Protein AF-A0A7U9RPI8-F1 (afdb_monomer_lite)

pLDDT: mean 94.5, std 5.18, range [67.25, 98.69]

Structure (mmCIF, N/CA/C/O backbone):
data_AF-A0A7U9RPI8-F1
#
_entry.id   AF-A0A7U9RPI8-F1
#
loop_
_atom_site.group_PDB
_atom_site.id
_atom_site.type_symbol
_atom_site.label_atom_id
_atom_site.label_alt_id
_atom_site.label_comp_id
_atom_site.label_asym_id
_atom_site.label_entity_id
_atom_site.label_seq_id
_atom_site.pdbx_PDB_ins_code
_atom_site.Cartn_x
_atom_site.Cartn_y
_atom_site.Cartn_z
_atom_site.occupancy
_atom_site.B_iso_or_equiv
_atom_site.auth_seq_id
_atom_site.auth_comp_id
_atom_site.auth_asym_id
_atom_site.auth_atom_id
_atom_site.pdbx_PDB_model_num
ATOM 1 N N . MET A 1 1 ? -13.820 -11.240 -17.694 1.00 67.50 1 MET A N 1
ATOM 2 C CA . MET A 1 1 ? -12.396 -10.967 -17.962 1.00 67.50 1 MET A CA 1
ATOM 3 C C . MET A 1 1 ? -11.561 -11.987 -17.186 1.00 67.50 1 MET A C 1
ATOM 5 O O . MET A 1 1 ? -12.127 -12.623 -16.304 1.00 67.50 1 MET A O 1
ATOM 9 N N . GLN A 1 2 ? -10.296 -12.240 -17.539 1.00 82.88 2 GLN A N 1
ATOM 10 C CA . GLN A 1 2 ? -9.424 -13.088 -16.705 1.00 82.88 2 GLN A CA 1
ATOM 11 C C . GLN A 1 2 ? -9.159 -12.361 -15.380 1.00 82.88 2 GLN A C 1
ATOM 13 O O . GLN A 1 2 ? -9.008 -11.139 -15.399 1.00 82.88 2 GLN A O 1
ATOM 18 N N . LYS A 1 3 ? -9.145 -13.072 -14.245 1.00 92.00 3 LYS A N 1
ATOM 19 C CA . LYS A 1 3 ? -8.919 -12.427 -12.944 1.00 92.00 3 LYS A CA 1
ATOM 20 C C . LYS A 1 3 ? -7.509 -11.845 -12.897 1.00 92.00 3 LYS A C 1
ATOM 22 O O . LYS A 1 3 ? -6.577 -12.462 -13.413 1.00 92.00 3 LYS A O 1
ATOM 27 N N . ILE A 1 4 ? -7.339 -10.700 -12.234 1.00 95.88 4 ILE A N 1
ATOM 28 C CA . ILE A 1 4 ? -6.050 -9.994 -12.155 1.00 95.88 4 ILE A CA 1
ATOM 29 C C . ILE A 1 4 ? -4.895 -10.912 -11.727 1.00 95.88 4 ILE A C 1
ATOM 31 O O . ILE A 1 4 ? -3.823 -10.861 -12.320 1.00 95.88 4 ILE A O 1
ATOM 35 N N . TYR A 1 5 ? -5.127 -11.813 -10.768 1.00 95.69 5 TYR A N 1
ATOM 36 C CA . TYR A 1 5 ? -4.118 -12.735 -10.241 1.00 95.69 5 TYR A CA 1
ATOM 37 C C . TYR A 1 5 ? -3.860 -13.982 -11.102 1.00 95.69 5 TYR A C 1
ATOM 39 O O . TYR A 1 5 ? -2.990 -14.787 -10.766 1.00 95.69 5 TYR A O 1
ATOM 47 N N . GLU A 1 6 ? -4.619 -14.184 -12.179 1.00 96.00 6 GLU A N 1
ATOM 48 C CA . GLU A 1 6 ? -4.427 -15.289 -13.127 1.00 96.00 6 GLU A CA 1
ATOM 49 C C . GLU A 1 6 ? -3.626 -14.856 -14.359 1.00 96.00 6 GLU A C 1
ATOM 51 O O . GLU A 1 6 ? -3.168 -15.711 -15.117 1.00 96.00 6 GLU A O 1
ATOM 56 N N . ILE A 1 7 ? -3.486 -13.548 -14.593 1.00 96.94 7 ILE A N 1
ATOM 57 C CA . ILE A 1 7 ? -2.778 -12.996 -15.749 1.00 96.94 7 ILE A CA 1
ATOM 58 C C . ILE A 1 7 ? -1.272 -13.223 -15.572 1.00 96.94 7 ILE A C 1
ATOM 60 O O . ILE A 1 7 ? -0.676 -12.741 -14.612 1.00 96.94 7 ILE A O 1
ATOM 64 N N . ASP A 1 8 ? -0.637 -13.908 -16.525 1.00 97.12 8 ASP A N 1
ATOM 65 C CA . ASP A 1 8 ? 0.825 -14.011 -16.582 1.00 97.12 8 ASP A CA 1
ATOM 66 C C . ASP A 1 8 ? 1.414 -12.692 -17.098 1.00 97.12 8 ASP A C 1
ATOM 68 O O . ASP A 1 8 ? 1.672 -12.522 -18.292 1.00 97.12 8 ASP A O 1
ATOM 72 N N . PHE A 1 9 ? 1.583 -11.733 -16.184 1.00 98.06 9 PHE A N 1
ATOM 73 C CA . PHE A 1 9 ? 2.079 -10.397 -16.505 1.00 98.06 9 PHE A CA 1
ATOM 74 C C . PHE A 1 9 ? 3.454 -10.441 -17.181 1.00 98.06 9 PHE A C 1
ATOM 76 O O . PHE A 1 9 ? 3.712 -9.679 -18.112 1.00 98.06 9 PHE A O 1
ATOM 83 N N . ALA A 1 10 ? 4.336 -11.352 -16.761 1.00 97.56 10 ALA A N 1
ATOM 84 C CA . ALA A 1 10 ? 5.688 -11.454 -17.301 1.00 97.56 10 ALA A CA 1
ATOM 85 C C . ALA A 1 10 ? 5.695 -11.841 -18.790 1.00 97.56 10 ALA A C 1
ATOM 87 O O . ALA A 1 10 ? 6.563 -11.371 -19.531 1.00 97.56 10 ALA A O 1
ATOM 88 N N . ALA A 1 11 ? 4.718 -12.643 -19.228 1.00 97.69 11 ALA A N 1
ATOM 89 C CA . ALA A 1 11 ? 4.556 -13.072 -20.616 1.00 97.69 11 ALA A CA 1
ATOM 90 C C . ALA A 1 11 ? 3.890 -12.030 -21.536 1.00 97.69 11 ALA A C 1
ATOM 92 O O . ALA A 1 11 ? 3.909 -12.200 -22.758 1.00 97.69 11 ALA A O 1
ATOM 93 N N . LEU A 1 12 ? 3.311 -10.960 -20.982 1.00 98.06 12 LEU A N 1
ATOM 94 C CA . LEU A 1 12 ? 2.680 -9.895 -21.763 1.00 98.06 12 LEU A CA 1
ATOM 95 C C . LEU A 1 12 ? 3.710 -9.096 -22.577 1.00 98.06 12 LEU A C 1
ATOM 97 O O . LEU A 1 12 ? 4.840 -8.851 -22.143 1.00 98.06 12 LEU A O 1
ATOM 101 N N . SER A 1 13 ? 3.302 -8.615 -23.752 1.00 97.88 13 SER A N 1
ATOM 102 C CA . SER A 1 13 ? 4.074 -7.609 -24.488 1.00 97.88 13 SER A CA 1
ATOM 103 C C . SER A 1 13 ? 4.101 -6.273 -23.736 1.00 97.88 13 SER A C 1
ATOM 105 O O . SER A 1 13 ? 3.209 -5.984 -22.942 1.00 97.88 13 SER A O 1
ATOM 107 N N . GLY A 1 14 ? 5.077 -5.403 -24.024 1.00 96.44 14 GLY A N 1
ATOM 108 C CA . GLY A 1 14 ? 5.182 -4.092 -23.360 1.00 96.44 14 GLY A CA 1
ATOM 109 C C . GLY A 1 14 ? 3.879 -3.279 -23.402 1.00 96.44 14 GLY A C 1
ATOM 110 O O . GLY A 1 14 ? 3.456 -2.739 -22.388 1.00 96.44 14 GLY A O 1
ATOM 111 N N . LYS A 1 15 ? 3.172 -3.280 -24.541 1.00 96.75 15 LYS A N 1
ATOM 112 C CA . LYS A 1 15 ? 1.868 -2.606 -24.678 1.00 96.75 15 LYS A CA 1
ATOM 113 C C . LYS A 1 15 ? 0.767 -3.227 -23.824 1.00 96.75 15 LYS A C 1
ATOM 115 O O . LYS A 1 15 ? -0.103 -2.514 -23.337 1.00 96.75 15 LYS A O 1
ATOM 120 N N . GLU A 1 16 ? 0.757 -4.549 -23.697 1.00 97.62 16 GLU A N 1
ATOM 121 C CA . GLU A 1 16 ? -0.212 -5.251 -22.851 1.00 97.62 16 GLU A CA 1
ATOM 122 C C . GLU A 1 16 ? 0.076 -5.004 -21.371 1.00 97.62 16 GLU A C 1
ATOM 124 O O . GLU A 1 16 ? -0.865 -4.787 -20.617 1.00 97.62 16 GLU A O 1
ATOM 129 N N . LYS A 1 17 ? 1.353 -4.930 -20.976 1.00 98.06 17 LYS A N 1
ATOM 130 C CA . LYS A 1 17 ? 1.758 -4.527 -19.624 1.00 98.06 17 LYS A CA 1
ATOM 131 C C . LYS A 1 17 ? 1.287 -3.116 -19.290 1.00 98.06 17 LYS A C 1
ATOM 133 O O . LYS A 1 17 ? 0.669 -2.926 -18.253 1.00 98.06 17 LYS A O 1
ATOM 138 N N . SER A 1 18 ? 1.478 -2.153 -20.194 1.00 96.62 18 SER A N 1
ATOM 139 C CA . SER A 1 18 ? 0.980 -0.791 -19.968 1.00 96.62 18 SER A CA 1
ATOM 140 C C . SER A 1 18 ? -0.535 -0.723 -19.831 1.00 96.62 18 SER A C 1
ATOM 142 O O . SER A 1 18 ? -1.040 0.012 -18.995 1.00 96.62 18 SER A O 1
ATOM 144 N N . LYS A 1 19 ? -1.276 -1.522 -20.606 1.00 96.38 19 LYS A N 1
ATOM 145 C CA . LYS A 1 19 ? -2.730 -1.628 -20.429 1.00 96.38 19 LYS A CA 1
ATOM 146 C C . LYS A 1 19 ? -3.110 -2.281 -19.106 1.00 96.38 19 LYS A C 1
ATOM 148 O O . LYS A 1 19 ? -4.094 -1.869 -18.515 1.00 96.38 19 LYS A O 1
ATOM 153 N N . PHE A 1 20 ? -2.375 -3.299 -18.669 1.00 97.06 20 PHE A N 1
ATOM 154 C CA . PHE A 1 20 ? -2.629 -3.951 -17.388 1.00 97.06 20 PHE A CA 1
ATOM 155 C C . PHE A 1 20 ? -2.510 -2.951 -16.233 1.00 97.06 20 PHE A C 1
ATOM 157 O O . PHE A 1 20 ? -3.394 -2.932 -15.388 1.00 97.06 20 PHE A O 1
ATOM 164 N N . ILE A 1 21 ? -1.471 -2.105 -16.232 1.00 97.00 21 ILE A N 1
ATOM 165 C CA . ILE A 1 21 ? -1.290 -1.074 -15.198 1.00 97.00 21 ILE A CA 1
ATOM 166 C C . ILE A 1 21 ? -2.369 0.006 -15.297 1.00 97.00 21 ILE A C 1
ATOM 168 O O . ILE A 1 21 ? -3.025 0.282 -14.306 1.00 97.00 21 ILE A O 1
ATOM 172 N N . LEU A 1 22 ? -2.653 0.511 -16.503 1.00 94.94 22 LEU A N 1
ATOM 173 C CA . LEU A 1 22 ? -3.708 1.510 -16.726 1.00 94.94 22 LEU A CA 1
ATOM 174 C C . LEU A 1 22 ? -5.112 1.051 -16.283 1.00 94.94 22 LEU A C 1
ATOM 176 O O . LEU A 1 22 ? -5.969 1.879 -16.000 1.00 94.94 22 LEU A O 1
ATOM 180 N N . TYR A 1 23 ? -5.376 -0.256 -16.312 1.00 95.81 23 TYR A N 1
ATOM 181 C CA . TYR A 1 23 ? -6.652 -0.844 -15.899 1.00 95.81 23 TYR A CA 1
ATOM 182 C C . TYR A 1 23 ? -6.534 -1.613 -14.579 1.00 95.81 23 TYR A C 1
ATOM 184 O O . TYR A 1 23 ? -7.377 -2.466 -14.303 1.00 95.81 23 TYR A O 1
ATOM 192 N N . LEU A 1 24 ? -5.493 -1.365 -13.774 1.00 96.12 24 LEU A N 1
ATOM 193 C CA . LEU A 1 24 ? -5.244 -2.116 -12.543 1.00 96.12 24 LEU A CA 1
ATOM 194 C C . LEU A 1 24 ? -6.435 -2.017 -11.588 1.00 96.12 24 LEU A C 1
ATOM 196 O O . LEU A 1 24 ? -6.911 -3.051 -11.114 1.00 96.12 24 LEU A O 1
ATOM 200 N N . ARG A 1 25 ? -6.933 -0.794 -11.351 1.00 95.12 25 ARG A N 1
ATOM 201 C CA . ARG A 1 25 ? -8.108 -0.552 -10.508 1.00 95.12 25 ARG A CA 1
ATOM 202 C C . ARG A 1 25 ? -9.315 -1.330 -11.016 1.00 95.12 25 ARG A C 1
ATOM 204 O O . ARG A 1 25 ? -9.850 -2.154 -10.282 1.00 95.12 25 ARG A O 1
ATOM 211 N N . ASP A 1 26 ? -9.690 -1.141 -12.280 1.00 95.56 26 ASP A N 1
ATOM 212 C CA . ASP A 1 26 ? -10.861 -1.795 -12.876 1.00 95.56 26 ASP A CA 1
ATOM 213 C C . ASP A 1 26 ? -10.750 -3.332 -12.792 1.00 95.56 26 ASP A C 1
ATOM 215 O O . ASP A 1 26 ? -11.710 -4.034 -12.472 1.00 95.56 26 ASP A O 1
ATOM 219 N N . LEU A 1 27 ? -9.551 -3.877 -13.030 1.00 96.38 27 LEU A N 1
ATOM 220 C CA . LEU A 1 27 ? -9.266 -5.308 -12.907 1.00 96.38 27 LEU A CA 1
ATOM 221 C C . LEU A 1 27 ? -9.410 -5.808 -11.464 1.00 96.38 27 LEU A C 1
ATOM 223 O O . LEU A 1 27 ? -9.888 -6.928 -11.251 1.00 96.38 27 LEU A O 1
ATOM 227 N N . ALA A 1 28 ? -8.981 -5.017 -10.480 1.00 96.44 28 ALA A N 1
ATOM 228 C CA . ALA A 1 28 ? -9.112 -5.344 -9.067 1.00 96.44 28 ALA A CA 1
ATOM 229 C C . ALA A 1 28 ? -10.575 -5.243 -8.604 1.00 96.44 28 ALA A C 1
ATOM 231 O O . ALA A 1 28 ? -11.089 -6.188 -8.006 1.00 96.44 28 ALA A O 1
ATOM 232 N N . GLU A 1 29 ? -11.287 -4.174 -8.958 1.00 95.19 29 GLU A N 1
ATOM 233 C CA . GLU A 1 29 ? -12.716 -4.004 -8.677 1.00 95.19 29 GLU A CA 1
ATOM 234 C C . GLU A 1 29 ? -13.543 -5.164 -9.244 1.00 95.19 29 GLU A C 1
ATOM 236 O O . GLU A 1 29 ? -14.288 -5.815 -8.507 1.00 95.19 29 GLU A O 1
ATOM 241 N N . GLU A 1 30 ? -13.355 -5.512 -10.522 1.00 95.00 30 GLU A N 1
ATOM 242 C CA . GLU A 1 30 ? -14.025 -6.665 -11.131 1.00 95.00 30 GLU A CA 1
ATOM 243 C C . GLU A 1 30 ? -13.660 -7.983 -10.437 1.00 95.00 30 GLU A C 1
ATOM 245 O O . GLU A 1 30 ? -14.513 -8.857 -10.258 1.00 95.00 30 GLU A O 1
ATOM 250 N N . CYS A 1 31 ? -12.393 -8.146 -10.041 1.00 95.69 31 CYS A N 1
ATOM 251 C CA . CYS A 1 31 ? -11.931 -9.343 -9.349 1.00 95.69 31 CYS A CA 1
ATOM 252 C C . CYS A 1 31 ? -12.633 -9.526 -7.999 1.00 95.69 31 CYS A C 1
ATOM 254 O O . CYS A 1 31 ? -12.958 -10.665 -7.644 1.00 95.69 31 CYS A O 1
ATOM 256 N N . PHE A 1 32 ? -12.870 -8.429 -7.274 1.00 96.19 32 PHE A N 1
ATOM 257 C CA . PHE A 1 32 ? -13.435 -8.428 -5.927 1.00 96.19 32 PHE A CA 1
ATOM 258 C C . PHE A 1 32 ? -14.954 -8.200 -5.867 1.00 96.19 32 PHE A C 1
ATOM 260 O O . PHE A 1 32 ? -15.538 -8.407 -4.807 1.00 96.19 32 PHE A O 1
ATOM 267 N N . ALA A 1 33 ? -15.616 -7.888 -6.985 1.00 94.38 33 ALA A N 1
ATOM 268 C CA . ALA A 1 33 ? -17.053 -7.593 -7.047 1.00 94.38 33 ALA A CA 1
ATOM 269 C C . ALA A 1 33 ? -17.974 -8.694 -6.478 1.00 94.38 33 ALA A C 1
ATOM 271 O O . ALA A 1 33 ? -19.086 -8.408 -6.036 1.00 94.38 33 ALA A O 1
ATOM 272 N N . GLU A 1 34 ? -17.539 -9.959 -6.497 1.00 92.94 34 GLU A N 1
ATOM 273 C CA . GLU A 1 34 ? -18.301 -11.091 -5.945 1.00 92.94 34 GLU A CA 1
ATOM 274 C C . GLU A 1 34 ? -17.925 -11.466 -4.501 1.00 92.94 34 GLU A C 1
ATOM 276 O O . GLU A 1 34 ? -18.543 -12.360 -3.918 1.00 92.94 34 GLU A O 1
ATOM 281 N N . TYR A 1 35 ? -16.927 -10.802 -3.914 1.00 94.88 35 TYR A N 1
ATOM 282 C CA . TYR A 1 35 ? -16.445 -11.086 -2.565 1.00 94.88 35 TYR A CA 1
ATOM 283 C C . TYR A 1 35 ? -16.942 -10.043 -1.555 1.00 94.88 35 TYR A C 1
ATOM 285 O O . TYR A 1 35 ? -17.259 -8.912 -1.921 1.00 94.88 35 TYR A O 1
ATOM 293 N N . PRO A 1 36 ? -17.011 -10.400 -0.259 1.00 95.06 36 PRO A N 1
ATOM 294 C CA . PRO A 1 36 ? -17.308 -9.434 0.792 1.00 95.06 36 PRO A CA 1
ATOM 295 C C . PRO A 1 36 ? -16.291 -8.287 0.834 1.00 95.06 36 PRO A C 1
ATOM 297 O O . PRO A 1 36 ? -15.104 -8.493 0.573 1.00 95.06 36 PRO A O 1
ATOM 300 N N . PHE A 1 37 ? -16.761 -7.110 1.249 1.00 95.38 37 PHE A N 1
ATOM 301 C CA . PHE A 1 37 ? -15.969 -5.889 1.434 1.00 95.38 37 PHE A CA 1
ATOM 302 C C . PHE A 1 37 ? -14.672 -6.142 2.219 1.00 95.38 37 PHE A C 1
ATOM 304 O O . PHE A 1 37 ? -13.587 -5.716 1.829 1.00 95.38 37 PHE A O 1
ATOM 311 N N . GLU A 1 38 ? -14.764 -6.931 3.287 1.00 95.25 38 GLU A N 1
ATOM 312 C CA . GLU A 1 38 ? -13.652 -7.252 4.178 1.00 95.25 38 GLU A CA 1
ATOM 313 C C . GLU A 1 38 ? -12.538 -8.029 3.465 1.00 95.25 38 GLU A C 1
ATOM 315 O O . GLU A 1 38 ? -11.371 -7.929 3.836 1.00 95.25 38 GLU A O 1
ATOM 320 N N . VAL A 1 39 ? -12.870 -8.794 2.420 1.00 96.62 39 VAL A N 1
ATOM 321 C CA . VAL A 1 39 ? -11.882 -9.546 1.638 1.00 96.62 39 VAL A CA 1
ATOM 322 C C . VAL A 1 39 ? -11.069 -8.607 0.742 1.00 96.62 39 VAL A C 1
ATOM 324 O O . VAL A 1 39 ? -9.862 -8.809 0.616 1.00 96.62 39 VAL A O 1
ATOM 327 N N . ALA A 1 40 ? -11.694 -7.565 0.183 1.00 97.06 40 ALA A N 1
ATOM 328 C CA . ALA A 1 40 ? -11.005 -6.531 -0.592 1.00 97.06 40 ALA A CA 1
ATOM 329 C C . ALA A 1 40 ? -10.097 -5.669 0.299 1.00 97.06 40 ALA A C 1
ATOM 331 O O . ALA A 1 40 ? -8.915 -5.519 -0.006 1.00 97.06 40 A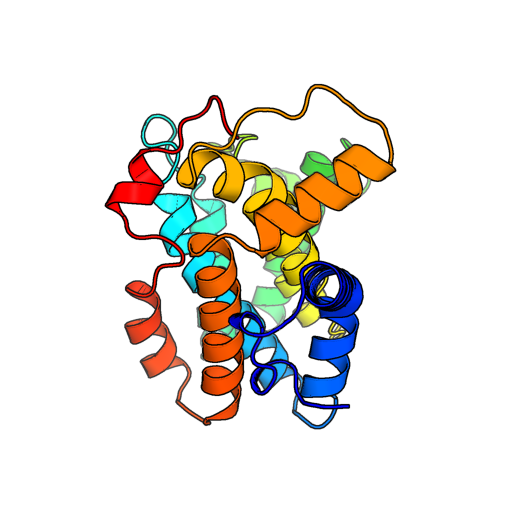LA A O 1
ATOM 332 N N . ILE A 1 41 ? -10.598 -5.201 1.451 1.00 97.62 41 ILE A N 1
ATOM 333 C CA . ILE A 1 41 ? -9.777 -4.454 2.424 1.00 97.62 41 ILE A CA 1
ATOM 334 C C . ILE A 1 41 ? -8.600 -5.294 2.913 1.00 97.62 41 ILE A C 1
ATOM 336 O O . ILE A 1 41 ? -7.478 -4.801 3.008 1.00 97.62 41 ILE A O 1
ATOM 340 N N . LYS A 1 42 ? -8.821 -6.586 3.184 1.00 97.88 42 LYS A N 1
ATOM 341 C CA . LYS A 1 42 ? -7.735 -7.497 3.545 1.00 97.88 42 LYS A CA 1
ATOM 342 C C . LYS A 1 42 ? -6.672 -7.555 2.450 1.00 97.88 42 LYS A C 1
ATOM 344 O O . LYS A 1 42 ? -5.498 -7.457 2.775 1.00 97.88 42 LYS A O 1
ATOM 349 N N . ALA A 1 43 ? -7.053 -7.701 1.182 1.00 98.19 43 ALA A N 1
ATOM 350 C CA . ALA A 1 43 ? -6.093 -7.743 0.079 1.00 98.19 43 ALA A CA 1
ATOM 351 C C . ALA A 1 43 ? -5.243 -6.466 0.003 1.00 98.19 43 ALA A C 1
ATOM 353 O O . ALA A 1 43 ? -4.019 -6.559 -0.075 1.00 98.19 43 ALA A O 1
ATOM 354 N N . GLN A 1 44 ? -5.870 -5.295 0.119 1.00 98.50 44 GLN A N 1
ATOM 355 C CA . GLN A 1 44 ? -5.153 -4.021 0.160 1.00 98.50 44 GLN A CA 1
ATOM 356 C C . GLN A 1 44 ? -4.217 -3.930 1.373 1.00 98.50 44 GLN A C 1
ATOM 358 O O . GLN A 1 44 ? -3.050 -3.585 1.218 1.00 98.50 44 GLN A O 1
ATOM 363 N N . LEU A 1 45 ? -4.663 -4.343 2.565 1.00 98.38 45 LEU A N 1
ATOM 364 C CA . LEU A 1 45 ? -3.812 -4.383 3.760 1.00 98.38 45 LEU A CA 1
ATOM 365 C C . LEU A 1 45 ? -2.573 -5.271 3.571 1.00 98.38 45 LEU A C 1
ATOM 367 O O . LEU A 1 45 ? -1.484 -4.897 4.007 1.00 98.38 45 LEU A O 1
ATOM 371 N N . LEU A 1 46 ? -2.710 -6.433 2.924 1.00 98.62 46 LEU A N 1
ATOM 372 C CA . LEU A 1 46 ? -1.573 -7.313 2.632 1.00 98.62 46 LEU A CA 1
ATOM 373 C C . LEU A 1 46 ? -0.550 -6.624 1.719 1.00 98.62 46 LEU A C 1
ATOM 375 O O . LEU A 1 46 ? 0.641 -6.615 2.038 1.00 98.62 46 LEU A O 1
ATOM 379 N N . ILE A 1 47 ? -1.032 -6.001 0.640 1.00 98.62 47 ILE A N 1
ATOM 380 C CA . ILE A 1 47 ? -0.215 -5.261 -0.330 1.00 98.62 47 ILE A CA 1
ATOM 381 C C . ILE A 1 47 ? 0.530 -4.116 0.367 1.00 98.62 47 ILE A C 1
ATOM 383 O O . ILE A 1 47 ? 1.761 -4.070 0.350 1.00 98.62 47 ILE A O 1
ATOM 387 N N . PHE A 1 48 ? -0.194 -3.243 1.071 1.00 98.50 48 PHE A N 1
ATOM 388 C CA . PHE A 1 48 ? 0.401 -2.103 1.765 1.00 98.50 48 PHE A CA 1
ATOM 389 C C . PHE A 1 48 ? 1.335 -2.516 2.901 1.00 98.50 48 PHE A C 1
ATOM 391 O O . PHE A 1 48 ? 2.351 -1.863 3.107 1.00 98.50 48 PHE A O 1
ATOM 398 N N . THR A 1 49 ? 1.064 -3.616 3.612 1.00 98.44 49 THR A N 1
ATOM 399 C CA . THR A 1 49 ? 1.992 -4.126 4.637 1.00 98.44 49 THR A CA 1
ATOM 400 C C . THR A 1 49 ? 3.314 -4.562 4.005 1.00 98.44 49 THR A C 1
ATOM 402 O O . THR A 1 49 ? 4.385 -4.242 4.524 1.00 98.44 49 THR A O 1
ATOM 405 N N . ARG A 1 50 ? 3.261 -5.267 2.868 1.00 98.25 50 ARG A N 1
ATOM 406 C CA . ARG A 1 50 ? 4.461 -5.687 2.134 1.00 98.25 50 ARG A CA 1
ATOM 407 C C . ARG A 1 50 ? 5.260 -4.486 1.631 1.00 98.25 50 ARG A C 1
ATOM 409 O O . ARG A 1 50 ? 6.488 -4.477 1.741 1.00 98.25 50 ARG A O 1
ATOM 416 N N . TRP A 1 51 ? 4.575 -3.486 1.084 1.00 97.44 51 TRP A N 1
ATOM 417 C CA . TRP A 1 51 ? 5.197 -2.248 0.620 1.00 97.44 51 TRP A CA 1
ATOM 418 C C . TRP A 1 51 ? 5.823 -1.485 1.780 1.00 97.44 51 TRP A C 1
ATOM 420 O O . TRP A 1 51 ? 7.019 -1.201 1.743 1.00 97.44 51 TRP A O 1
ATOM 430 N N . TRP A 1 52 ? 5.071 -1.283 2.863 1.00 96.62 52 TRP A N 1
ATOM 431 C CA . TRP A 1 52 ? 5.547 -0.627 4.074 1.00 96.62 52 TRP A CA 1
ATOM 432 C C . TRP A 1 52 ? 6.821 -1.269 4.624 1.00 96.62 52 TRP A C 1
ATOM 434 O O . TRP A 1 52 ? 7.780 -0.574 4.951 1.00 96.62 52 TRP A O 1
ATOM 444 N N . ASN A 1 53 ? 6.881 -2.601 4.667 1.00 96.69 53 ASN A N 1
ATOM 445 C CA . ASN A 1 53 ? 8.066 -3.310 5.142 1.00 96.69 53 ASN A CA 1
ATOM 446 C C . ASN A 1 53 ? 9.330 -2.995 4.342 1.00 96.69 53 ASN A C 1
ATOM 448 O O . ASN A 1 53 ? 10.420 -3.030 4.913 1.00 96.69 53 ASN A O 1
ATOM 452 N N . SER A 1 54 ? 9.199 -2.709 3.047 1.00 95.25 54 SER A N 1
ATOM 453 C CA . SER A 1 54 ? 10.310 -2.248 2.220 1.00 95.25 54 SER A CA 1
ATOM 454 C C . SER A 1 54 ? 10.573 -0.758 2.399 1.00 95.25 54 SER A C 1
ATOM 456 O O . SER A 1 54 ? 11.729 -0.384 2.564 1.00 95.25 54 SER A O 1
ATOM 458 N N . TYR A 1 55 ? 9.529 0.070 2.413 1.00 92.25 55 TYR A N 1
ATOM 459 C CA . TYR A 1 55 ? 9.632 1.528 2.521 1.00 92.25 55 TYR A CA 1
ATOM 460 C C . TYR A 1 55 ? 10.286 1.956 3.823 1.00 92.25 55 TYR A C 1
ATOM 462 O O . TYR A 1 55 ? 11.161 2.811 3.822 1.00 92.25 55 TYR A O 1
ATOM 470 N N . ARG A 1 56 ? 9.961 1.287 4.931 1.00 92.44 56 ARG A N 1
ATOM 471 C CA . ARG A 1 56 ? 10.544 1.617 6.233 1.00 92.44 56 ARG A CA 1
ATOM 472 C C . ARG A 1 56 ? 12.040 1.315 6.370 1.00 92.44 56 ARG A C 1
ATOM 474 O O . ARG A 1 56 ? 12.637 1.595 7.405 1.00 92.44 56 ARG A O 1
ATOM 481 N N . LEU A 1 57 ? 12.618 0.647 5.372 1.00 92.69 57 LEU A N 1
ATOM 482 C CA . LEU A 1 57 ? 14.050 0.365 5.269 1.00 92.69 57 LEU A CA 1
ATOM 483 C C . LEU A 1 57 ? 14.747 1.251 4.228 1.00 92.69 57 LEU A C 1
ATOM 485 O O . LEU A 1 57 ? 15.968 1.165 4.091 1.00 92.69 57 LEU A O 1
ATOM 489 N N . MET A 1 58 ? 13.985 2.044 3.473 1.00 90.62 58 MET A N 1
ATOM 490 C CA . MET A 1 58 ? 14.513 3.060 2.570 1.00 90.62 58 MET A CA 1
ATOM 491 C C . MET A 1 58 ? 14.878 4.308 3.370 1.00 90.62 58 MET A C 1
ATOM 493 O O . MET A 1 58 ? 14.400 4.495 4.487 1.00 90.62 58 MET A O 1
ATOM 497 N N . VAL A 1 59 ? 15.727 5.157 2.792 1.00 86.50 59 VAL A N 1
ATOM 498 C CA . VAL A 1 59 ? 16.136 6.435 3.388 1.00 86.50 59 VAL A CA 1
ATOM 499 C C . VAL A 1 59 ? 16.684 6.258 4.811 1.00 86.50 59 VAL A C 1
ATOM 501 O O . VAL A 1 59 ? 16.183 6.863 5.753 1.00 86.50 59 VAL A O 1
ATOM 504 N N . PRO A 1 60 ? 17.708 5.414 5.028 1.00 82.69 60 PRO A N 1
ATOM 505 C CA . PRO A 1 60 ? 18.195 5.113 6.377 1.00 82.69 60 PRO A CA 1
ATOM 506 C C . PRO A 1 60 ? 18.691 6.352 7.149 1.00 82.69 60 PRO A C 1
ATOM 508 O O . PRO A 1 60 ? 18.773 6.320 8.379 1.00 82.69 60 PRO A O 1
ATOM 511 N N . GLU A 1 61 ? 19.033 7.433 6.447 1.00 83.12 61 GLU A N 1
ATOM 512 C CA . GLU A 1 61 ? 19.343 8.749 7.004 1.00 83.12 61 GLU A CA 1
ATOM 513 C C . GLU A 1 61 ? 18.147 9.469 7.648 1.00 83.12 61 GLU A C 1
ATOM 515 O O . GLU A 1 61 ? 18.369 10.231 8.595 1.00 83.12 61 GLU A O 1
ATOM 520 N N . ASN A 1 62 ? 16.912 9.194 7.210 1.00 81.81 62 ASN A N 1
ATOM 521 C CA . ASN A 1 62 ? 15.698 9.817 7.733 1.00 81.81 62 ASN A CA 1
ATOM 522 C C . ASN A 1 62 ? 14.830 8.753 8.421 1.00 81.81 62 ASN A C 1
ATOM 524 O O . ASN A 1 62 ? 14.324 7.837 7.769 1.00 81.81 62 ASN A O 1
ATOM 528 N N . PRO A 1 63 ? 14.631 8.840 9.747 1.00 83.00 63 PRO A N 1
ATOM 529 C CA . PRO A 1 63 ? 13.762 7.901 10.433 1.00 83.00 63 PRO A CA 1
ATOM 530 C C . PRO A 1 63 ? 12.343 8.001 9.873 1.00 83.00 63 PRO A C 1
ATOM 532 O O . PRO A 1 63 ? 11.808 9.088 9.685 1.00 83.00 63 PRO A O 1
ATOM 535 N N . THR A 1 64 ? 11.724 6.851 9.646 1.00 90.69 64 THR A N 1
ATOM 536 C CA . THR A 1 64 ? 10.353 6.769 9.148 1.00 90.69 64 THR A CA 1
ATOM 537 C C . THR A 1 64 ? 9.369 7.409 10.134 1.00 90.69 64 THR A C 1
ATOM 539 O O . THR A 1 64 ? 9.412 7.029 11.315 1.00 90.69 64 THR A O 1
ATOM 542 N N . PRO A 1 65 ? 8.446 8.282 9.685 1.00 93.81 65 PRO A N 1
ATOM 543 C CA . PRO A 1 65 ? 7.429 8.867 10.553 1.00 93.81 65 PRO A CA 1
ATOM 544 C C . PRO A 1 65 ? 6.608 7.786 11.260 1.00 93.81 65 PRO A C 1
ATOM 546 O O . PRO A 1 65 ? 6.087 6.859 10.627 1.00 93.81 65 PRO A O 1
ATOM 549 N N . LYS A 1 66 ? 6.469 7.886 12.588 1.00 94.62 66 LYS A N 1
ATOM 550 C CA . LYS A 1 66 ? 5.817 6.830 13.392 1.00 94.62 66 LYS A CA 1
ATOM 551 C C . LYS A 1 66 ? 4.356 6.608 13.025 1.00 94.62 66 LYS A C 1
ATOM 553 O O . LYS A 1 66 ? 3.852 5.497 13.197 1.00 94.62 66 LYS A O 1
ATOM 558 N N . ILE A 1 67 ? 3.680 7.647 12.538 1.00 97.00 67 ILE A N 1
ATOM 559 C CA . ILE A 1 67 ? 2.278 7.574 12.130 1.00 97.00 67 ILE A CA 1
ATOM 560 C C . ILE A 1 67 ? 2.031 6.493 11.070 1.00 97.00 67 ILE A C 1
ATOM 562 O O . ILE A 1 67 ? 1.006 5.824 11.128 1.00 97.00 67 ILE A O 1
ATOM 566 N N . LEU A 1 68 ? 2.981 6.225 10.172 1.00 97.19 68 LEU A N 1
ATOM 567 C CA . LEU A 1 68 ? 2.811 5.213 9.123 1.00 97.19 68 LEU A CA 1
ATOM 568 C C . LEU A 1 68 ? 2.707 3.795 9.698 1.00 97.19 68 LEU A C 1
ATOM 570 O O . LEU A 1 68 ? 1.787 3.052 9.359 1.00 97.19 68 LEU A O 1
ATOM 574 N N . GLU A 1 69 ? 3.582 3.444 10.647 1.00 96.56 69 GLU A N 1
ATOM 575 C CA . GLU A 1 69 ? 3.478 2.174 11.378 1.00 96.56 69 GLU A CA 1
ATOM 576 C C . GLU A 1 69 ? 2.165 2.124 12.180 1.00 96.56 69 GLU A C 1
ATOM 578 O O . GLU A 1 69 ? 1.489 1.098 12.199 1.00 96.56 69 GLU A O 1
ATOM 583 N N . ILE A 1 70 ? 1.749 3.239 12.793 1.00 98.12 70 ILE A N 1
ATOM 584 C CA . ILE A 1 70 ? 0.490 3.321 13.551 1.00 98.12 70 ILE A CA 1
ATOM 585 C C . ILE A 1 70 ? -0.731 3.081 12.651 1.00 98.12 70 ILE A C 1
ATOM 587 O O . ILE A 1 70 ? -1.657 2.387 13.076 1.00 98.12 70 ILE A O 1
ATOM 591 N N . ILE A 1 71 ? -0.750 3.620 11.427 1.00 98.44 71 ILE A N 1
ATOM 592 C CA . ILE A 1 71 ? -1.826 3.391 10.452 1.00 98.44 71 ILE A CA 1
ATOM 593 C C . ILE A 1 71 ? -1.910 1.901 10.110 1.00 98.44 71 ILE A C 1
ATOM 595 O O . ILE A 1 71 ? -2.979 1.303 10.255 1.00 98.44 71 ILE A O 1
ATOM 599 N N . ILE A 1 72 ? -0.786 1.282 9.730 1.00 98.31 72 ILE A N 1
ATOM 600 C CA . ILE A 1 72 ? -0.731 -0.146 9.383 1.00 98.31 72 ILE A CA 1
ATOM 601 C C . ILE A 1 72 ? -1.184 -1.014 10.565 1.00 98.31 72 ILE A C 1
ATOM 603 O O . ILE A 1 72 ? -2.022 -1.903 10.401 1.00 98.31 72 ILE A O 1
ATOM 607 N N . GLU A 1 73 ? -0.705 -0.734 11.777 1.00 98.25 73 GLU A N 1
ATOM 608 C CA . GLU A 1 73 ? -1.080 -1.495 12.973 1.00 98.25 73 GLU A CA 1
ATOM 609 C C . GLU A 1 73 ? -2.567 -1.329 13.329 1.00 98.25 73 GLU A C 1
ATOM 611 O O . GLU A 1 73 ? -3.214 -2.307 13.711 1.00 98.25 73 GLU A O 1
ATOM 616 N N . LYS A 1 74 ? -3.149 -0.135 13.145 1.00 98.50 74 LYS A N 1
ATOM 617 C CA . LYS A 1 74 ? -4.593 0.093 13.332 1.00 98.50 74 LYS A CA 1
ATOM 618 C C . LYS A 1 74 ? -5.438 -0.630 12.291 1.00 98.50 74 LYS A C 1
ATOM 620 O O . LYS A 1 74 ? -6.490 -1.156 12.654 1.00 98.50 74 LYS A O 1
ATOM 625 N N . LEU A 1 75 ? -4.993 -0.695 11.036 1.00 98.44 75 LEU A N 1
ATOM 626 C CA . LEU A 1 75 ? -5.657 -1.480 9.992 1.00 98.44 75 LEU A CA 1
ATOM 627 C C . LEU A 1 75 ? -5.651 -2.977 10.337 1.00 98.44 75 LEU A C 1
ATOM 629 O O . LEU A 1 75 ? -6.686 -3.639 10.233 1.00 98.44 75 LEU A O 1
ATOM 633 N N . TRP A 1 76 ? -4.524 -3.502 10.826 1.00 98.44 76 TRP A N 1
ATOM 634 C CA . TRP A 1 76 ? -4.447 -4.877 11.323 1.00 98.44 76 TRP A CA 1
ATOM 635 C C . TRP A 1 76 ? -5.350 -5.116 12.535 1.00 98.44 76 TRP A C 1
ATOM 637 O O . TRP A 1 76 ? -6.106 -6.086 12.547 1.00 98.44 76 TRP A O 1
ATOM 647 N N . ASP A 1 77 ? -5.311 -4.241 13.542 1.00 98.44 77 ASP A N 1
ATOM 648 C CA . ASP A 1 77 ? -6.159 -4.362 14.731 1.00 98.44 77 ASP A CA 1
ATOM 649 C C . ASP A 1 77 ? -7.650 -4.298 14.380 1.00 98.44 77 ASP A C 1
ATOM 651 O O . ASP A 1 77 ? -8.459 -5.010 14.982 1.00 98.44 77 ASP A O 1
ATOM 655 N N . PHE A 1 78 ? -8.021 -3.481 13.393 1.00 97.94 78 PHE A N 1
ATOM 656 C CA . PHE A 1 78 ? -9.378 -3.411 12.867 1.00 97.94 78 PHE A CA 1
ATOM 657 C C . PHE A 1 78 ? -9.792 -4.727 12.192 1.00 97.94 78 PHE A C 1
ATOM 659 O O . PHE A 1 78 ? -10.811 -5.308 12.566 1.00 97.94 78 PHE A O 1
ATOM 666 N N . GLN A 1 79 ? -8.969 -5.264 11.285 1.00 96.38 79 GLN A N 1
ATOM 667 C CA . GLN A 1 79 ? -9.232 -6.546 10.612 1.00 96.38 79 GLN A CA 1
ATOM 668 C C . GLN A 1 79 ? -9.275 -7.740 11.581 1.00 96.38 79 GLN A C 1
ATOM 670 O O . GLN A 1 79 ? -10.024 -8.693 11.372 1.00 96.38 79 GLN A O 1
ATOM 675 N N . GLU A 1 80 ? -8.511 -7.703 12.675 1.00 96.44 80 GLU A N 1
ATOM 676 C CA . GLU A 1 80 ? -8.559 -8.721 13.733 1.00 96.44 80 GLU A CA 1
ATOM 677 C C . GLU A 1 80 ? -9.752 -8.559 14.694 1.00 96.44 80 GLU A C 1
ATOM 679 O O . GLU A 1 80 ? -9.932 -9.389 15.590 1.00 96.44 80 GLU A O 1
ATOM 684 N N . GLY A 1 81 ? -10.551 -7.495 14.557 1.00 96.50 81 GLY A N 1
ATOM 685 C CA . GLY A 1 81 ? -11.651 -7.173 15.469 1.00 96.50 81 GLY A CA 1
ATOM 686 C C . GLY A 1 81 ? -11.194 -6.710 16.859 1.00 96.50 81 GLY A C 1
ATOM 687 O O . GLY A 1 81 ? -11.978 -6.744 17.809 1.00 96.50 81 GLY A O 1
ATOM 688 N N . LYS A 1 82 ? -9.928 -6.299 17.000 1.00 97.88 82 LYS A N 1
ATOM 689 C CA . LYS A 1 82 ? -9.348 -5.746 18.237 1.00 97.88 82 LYS A CA 1
ATOM 690 C C . LYS A 1 82 ? -9.628 -4.252 18.391 1.00 97.88 82 LYS A C 1
ATOM 692 O O . LYS A 1 82 ? -9.677 -3.759 19.517 1.00 97.88 82 LYS A O 1
ATOM 697 N N . LEU A 1 83 ? -9.835 -3.548 17.280 1.00 97.94 83 LEU A N 1
ATOM 698 C CA . LEU A 1 83 ? -10.221 -2.142 17.247 1.00 97.94 83 LEU A CA 1
ATOM 699 C C . LEU A 1 83 ? -11.689 -2.012 16.833 1.00 97.94 83 LEU A C 1
ATOM 701 O O . LEU A 1 83 ? -12.103 -2.507 15.789 1.00 97.94 83 LEU A O 1
ATOM 705 N N . ALA A 1 84 ? -12.490 -1.353 17.670 1.00 97.56 84 ALA A N 1
ATOM 706 C CA . ALA A 1 84 ? -13.903 -1.128 17.381 1.00 97.56 84 ALA A CA 1
ATOM 707 C C . ALA A 1 84 ? -14.086 -0.148 16.210 1.00 97.56 84 ALA A C 1
ATOM 709 O O . ALA A 1 84 ? -13.363 0.844 16.134 1.00 97.56 84 ALA A O 1
ATOM 710 N N . GLN A 1 85 ? -15.117 -0.373 15.384 1.00 96.69 85 GLN A N 1
ATOM 711 C CA . GLN A 1 85 ? -15.473 0.472 14.232 1.00 96.69 85 GLN A CA 1
ATOM 712 C C . GLN A 1 85 ? -15.453 1.969 14.567 1.00 96.69 85 GLN A C 1
ATOM 714 O O . GLN A 1 85 ? -14.718 2.722 13.946 1.00 96.69 85 GLN A O 1
ATOM 719 N N . SER A 1 86 ? -16.168 2.393 15.612 1.00 97.56 86 SER A N 1
ATOM 720 C CA . SER A 1 86 ? -16.258 3.813 15.980 1.00 97.56 86 SER A CA 1
ATOM 721 C C . SER A 1 86 ? -14.919 4.439 16.371 1.00 97.56 86 SER A C 1
ATOM 723 O O . SER A 1 86 ? -14.729 5.640 16.212 1.00 97.56 86 SER A O 1
ATOM 725 N N . LYS A 1 87 ? -13.980 3.639 16.891 1.00 98.25 87 LYS A N 1
ATOM 726 C CA . LYS A 1 87 ? -12.626 4.094 17.226 1.00 98.25 87 LYS A CA 1
ATOM 727 C C . LYS A 1 87 ? -11.706 4.134 16.017 1.00 98.25 87 LYS A C 1
ATOM 729 O O . LYS A 1 87 ? -10.814 4.975 15.980 1.00 98.25 87 LYS A O 1
ATOM 734 N N . PHE A 1 88 ? -11.924 3.249 15.049 1.00 98.31 88 PHE A N 1
ATOM 735 C CA . PHE A 1 88 ? -11.254 3.333 13.761 1.00 98.31 88 PHE A CA 1
ATOM 736 C C . PHE A 1 88 ? -11.734 4.561 12.976 1.00 98.31 88 PHE A C 1
ATOM 738 O O . PHE A 1 88 ? -10.904 5.343 12.538 1.00 98.31 88 PHE A O 1
ATOM 745 N N . GLU A 1 89 ? -13.046 4.791 12.893 1.00 97.94 89 GLU A N 1
ATOM 746 C CA . GLU A 1 89 ? -13.642 5.958 12.222 1.00 97.94 89 GLU A CA 1
ATOM 747 C C . GLU A 1 89 ? -13.184 7.285 12.844 1.00 97.94 89 GLU A C 1
ATOM 749 O O . GLU A 1 89 ? -12.855 8.226 12.128 1.00 97.94 89 GLU A O 1
ATOM 754 N N . GLU A 1 90 ? -13.106 7.363 14.178 1.00 97.69 90 GLU A N 1
ATOM 755 C CA . GLU A 1 90 ? -12.570 8.538 14.879 1.00 97.69 90 GLU A CA 1
ATOM 756 C C . GLU A 1 90 ? -11.113 8.817 14.478 1.00 97.69 90 GLU A C 1
ATOM 758 O O . GLU A 1 90 ? -10.770 9.954 14.165 1.00 97.69 90 GLU A O 1
ATOM 763 N N . PHE A 1 91 ? -10.274 7.776 14.432 1.00 98.44 91 PHE A N 1
ATOM 764 C CA . PHE A 1 91 ? -8.889 7.888 13.977 1.00 98.44 91 PHE A CA 1
ATOM 765 C C . PHE A 1 91 ? -8.797 8.300 12.503 1.00 98.44 91 PHE A C 1
ATOM 767 O O . PHE A 1 91 ? -8.064 9.228 12.178 1.00 98.44 91 PHE A O 1
ATOM 774 N N . ALA A 1 92 ? -9.548 7.631 11.627 1.00 98.12 92 ALA A N 1
ATOM 775 C CA . ALA A 1 92 ? -9.543 7.879 10.191 1.00 98.12 92 ALA A CA 1
ATOM 776 C C . ALA A 1 92 ? -9.979 9.310 9.863 1.00 98.12 92 ALA A C 1
ATOM 778 O O . ALA A 1 92 ? -9.362 9.946 9.019 1.00 98.12 92 ALA A O 1
ATOM 779 N N . LYS A 1 93 ? -10.970 9.853 10.580 1.00 97.50 93 LYS A N 1
ATOM 780 C CA . LYS A 1 93 ? -11.415 11.238 10.394 1.00 97.50 93 LYS A CA 1
ATOM 781 C C . LYS A 1 93 ? -10.336 12.260 10.762 1.00 97.50 93 LYS A C 1
ATOM 783 O O . LYS A 1 93 ? -10.182 13.257 10.062 1.00 97.50 93 LYS A O 1
ATOM 788 N N . CYS A 1 94 ? -9.607 12.037 11.859 1.00 98.25 94 CYS A N 1
ATOM 789 C CA . CYS A 1 94 ? -8.488 12.909 12.222 1.00 98.25 94 CYS A CA 1
ATOM 790 C C . CYS A 1 94 ? -7.333 12.777 11.225 1.00 98.25 94 CYS A C 1
ATOM 792 O O . CYS A 1 94 ? -6.771 13.786 10.815 1.00 98.25 94 CYS A O 1
ATOM 794 N N . LEU A 1 95 ? -7.024 11.548 10.797 1.00 98.31 95 LEU A N 1
ATOM 795 C CA . LEU A 1 95 ? -6.015 11.293 9.774 1.00 98.31 95 LEU A CA 1
ATOM 796 C C . LEU A 1 95 ? -6.356 12.009 8.463 1.00 98.31 95 LEU A C 1
ATOM 798 O O . LEU A 1 95 ? -5.501 12.684 7.913 1.00 98.31 95 LEU A O 1
ATOM 802 N N . GLU A 1 96 ? -7.598 11.910 7.995 1.00 97.19 96 GLU A N 1
ATOM 803 C CA . GLU A 1 96 ? -8.068 12.551 6.764 1.00 97.19 96 GLU A CA 1
ATOM 804 C C . GLU A 1 96 ? -7.875 14.075 6.792 1.00 97.19 96 GLU A C 1
ATOM 806 O O . GLU A 1 96 ? -7.460 14.652 5.792 1.00 97.19 96 GLU A O 1
ATOM 811 N N . ALA A 1 97 ? -8.146 14.727 7.929 1.00 97.75 97 ALA A N 1
ATOM 812 C CA . ALA A 1 97 ? -7.953 16.170 8.074 1.00 97.75 97 ALA A CA 1
ATOM 813 C C . ALA A 1 97 ? -6.481 16.573 7.883 1.00 97.75 97 ALA A C 1
ATOM 815 O O . ALA A 1 97 ? -6.193 17.459 7.082 1.00 97.75 97 ALA A O 1
ATOM 816 N N . VAL A 1 98 ? -5.562 15.864 8.545 1.00 97.94 98 VAL A N 1
ATOM 817 C CA . VAL A 1 98 ? -4.119 16.132 8.446 1.00 97.94 98 VAL A CA 1
ATOM 818 C C . VAL A 1 98 ? -3.573 15.766 7.065 1.00 97.94 98 VAL A C 1
ATOM 820 O O . VAL A 1 98 ? -2.786 16.508 6.487 1.00 97.94 98 VAL A O 1
ATOM 823 N N . VAL A 1 99 ? -4.006 14.638 6.493 1.00 97.38 99 VAL A N 1
ATOM 824 C CA . VAL A 1 99 ? -3.587 14.218 5.148 1.00 97.38 99 VAL A CA 1
ATOM 825 C C . VAL A 1 99 ? -4.034 15.230 4.095 1.00 97.38 99 VAL A C 1
ATOM 827 O O . VAL A 1 99 ? -3.259 15.529 3.191 1.00 97.38 99 VAL A O 1
ATOM 830 N N . LEU A 1 100 ? -5.243 15.790 4.212 1.00 96.88 100 LEU A N 1
ATOM 831 C CA . LEU A 1 100 ? -5.726 16.828 3.300 1.00 96.88 100 LEU A CA 1
ATOM 832 C C . LEU A 1 100 ? -4.843 18.082 3.358 1.00 96.88 100 LEU A C 1
ATOM 834 O O . LEU A 1 100 ? -4.456 18.594 2.304 1.00 96.88 100 LEU A O 1
ATOM 838 N N . GLU A 1 101 ? -4.487 18.536 4.562 1.00 96.94 101 GLU A N 1
ATOM 839 C CA . GLU A 1 101 ? -3.573 19.666 4.745 1.00 96.94 101 GLU A CA 1
ATOM 840 C C . GLU A 1 101 ? -2.199 19.371 4.132 1.00 96.94 101 GLU A C 1
ATOM 842 O O . GLU A 1 101 ? -1.714 20.160 3.326 1.00 96.94 101 GLU A O 1
ATOM 847 N N . ILE A 1 102 ? -1.594 18.218 4.433 1.00 95.62 102 ILE A N 1
ATOM 848 C CA . ILE A 1 102 ? -0.282 17.837 3.884 1.00 95.62 102 ILE A CA 1
ATOM 849 C C . ILE A 1 102 ? -0.327 17.758 2.351 1.00 95.62 102 ILE A C 1
ATOM 851 O O . ILE A 1 102 ? 0.570 18.255 1.672 1.00 95.62 102 ILE A O 1
ATOM 855 N N . ALA A 1 103 ? -1.374 17.151 1.788 1.00 93.69 103 ALA A N 1
ATOM 856 C CA . ALA A 1 103 ? -1.476 16.909 0.352 1.00 93.69 103 ALA A CA 1
ATOM 857 C C . ALA A 1 103 ? -1.766 18.180 -0.463 1.00 93.69 103 ALA A C 1
ATOM 859 O O . ALA A 1 103 ? -1.373 18.268 -1.628 1.00 93.69 103 ALA A O 1
ATOM 860 N N . THR A 1 104 ? -2.490 19.148 0.107 1.00 94.69 104 THR A N 1
ATOM 861 C CA . THR A 1 104 ? -3.053 20.276 -0.662 1.00 94.69 104 THR A CA 1
ATOM 862 C C . THR A 1 104 ? -2.738 21.659 -0.094 1.00 94.69 104 THR A C 1
ATOM 864 O O . THR A 1 104 ? -2.884 22.657 -0.802 1.00 94.69 104 THR A O 1
ATOM 867 N N . GLY A 1 105 ? -2.303 21.737 1.164 1.00 94.44 105 GLY A N 1
ATOM 868 C CA . GLY A 1 105 ? -2.212 22.970 1.942 1.00 94.44 105 GLY A CA 1
ATOM 869 C C . GLY A 1 105 ? -3.567 23.526 2.395 1.00 94.44 105 GLY A C 1
ATOM 870 O O . GLY A 1 105 ? -3.617 24.661 2.869 1.00 94.44 105 GLY A O 1
ATOM 871 N N . ASP A 1 106 ? -4.662 22.782 2.207 1.00 94.94 106 ASP A N 1
ATOM 872 C CA . ASP A 1 106 ? -6.007 23.184 2.621 1.00 94.94 106 ASP A CA 1
ATOM 873 C C . ASP A 1 106 ? -6.245 22.882 4.108 1.00 94.94 106 ASP A C 1
ATOM 875 O O . ASP A 1 106 ? -6.290 21.725 4.527 1.00 94.94 106 ASP A O 1
ATOM 879 N N . THR A 1 107 ? -6.429 23.941 4.901 1.00 95.38 107 THR A N 1
ATOM 880 C CA . THR A 1 107 ? -6.680 23.860 6.345 1.00 95.38 107 THR A CA 1
ATOM 881 C C . THR A 1 107 ? -8.166 23.932 6.705 1.00 95.38 107 THR A C 1
ATOM 883 O O . THR A 1 107 ? -8.494 23.852 7.887 1.00 95.38 107 THR A O 1
ATOM 886 N N . GLU A 1 108 ? -9.089 24.063 5.738 1.00 96.56 108 GLU A N 1
ATOM 887 C CA . GLU A 1 108 ? -10.523 24.257 6.022 1.00 96.56 108 GLU A CA 1
ATOM 888 C C . GLU A 1 108 ? -11.085 23.143 6.914 1.00 96.56 108 GLU A C 1
ATOM 890 O O . GLU A 1 108 ? -11.853 23.411 7.838 1.00 96.56 108 GLU A O 1
ATOM 895 N N . LYS A 1 109 ? -10.657 21.896 6.679 1.00 95.06 109 LYS A N 1
ATOM 896 C CA . LYS A 1 109 ? -11.067 20.739 7.483 1.00 95.06 109 LYS A CA 1
ATOM 897 C C . LYS A 1 109 ? -10.434 20.729 8.875 1.00 95.06 109 LYS A C 1
ATOM 899 O O . LYS A 1 109 ? -11.107 20.368 9.839 1.00 95.06 109 LYS A O 1
ATOM 904 N N . MET A 1 110 ? -9.168 21.132 8.986 1.00 97.12 110 MET A N 1
ATOM 905 C CA . MET A 1 110 ? -8.459 21.251 10.267 1.00 97.12 110 MET A CA 1
ATOM 906 C C . MET A 1 110 ? -9.138 22.286 11.175 1.00 97.12 110 MET A C 1
ATOM 908 O O . MET A 1 110 ? -9.325 22.049 12.367 1.00 97.12 110 MET A O 1
ATOM 912 N N . ASP A 1 111 ? -9.617 23.386 10.591 1.00 96.75 111 ASP A N 1
ATOM 913 C CA . ASP A 1 111 ? -10.296 24.478 11.296 1.00 96.75 111 ASP A CA 1
ATOM 914 C C . ASP A 1 111 ? -11.706 24.124 11.816 1.00 96.75 111 ASP A C 1
ATOM 916 O O . ASP A 1 111 ? -12.292 24.890 12.588 1.00 96.75 111 ASP A O 1
ATOM 920 N N . GLU A 1 112 ? -12.270 22.969 11.439 1.00 96.94 112 GLU A N 1
ATOM 921 C CA . GLU A 1 112 ? -13.581 22.529 11.933 1.00 96.94 112 GLU A CA 1
ATOM 922 C C . GLU A 1 112 ? -13.559 22.102 13.413 1.00 96.94 112 GLU A C 1
ATOM 924 O O . GLU A 1 112 ? -14.590 22.197 14.089 1.00 96.94 112 GLU A O 1
ATOM 929 N N . ASP A 1 113 ? -12.429 21.585 13.918 1.00 97.12 113 ASP A N 1
ATOM 930 C CA . ASP A 1 113 ? -12.324 20.999 15.263 1.00 97.12 113 ASP A CA 1
ATOM 931 C C . ASP A 1 113 ? -10.870 20.992 15.780 1.00 97.12 113 ASP A C 1
ATOM 933 O O . ASP A 1 113 ? -9.986 20.392 15.172 1.00 97.12 113 ASP A O 1
ATOM 937 N N . GLU A 1 114 ? -10.630 21.588 16.957 1.00 96.44 114 GLU A N 1
ATOM 938 C CA . GLU A 1 114 ? -9.302 21.686 17.600 1.00 96.44 114 GLU A CA 1
ATOM 939 C C . GLU A 1 114 ? -8.618 20.321 17.775 1.00 96.44 114 GLU A C 1
ATOM 941 O O . GLU A 1 114 ? -7.394 20.219 17.709 1.00 96.44 114 GLU A O 1
ATOM 946 N N . LYS A 1 115 ? -9.401 19.242 17.906 1.00 97.25 115 LYS A N 1
ATOM 947 C CA . LYS A 1 115 ? -8.852 17.890 18.058 1.00 97.25 115 LYS A CA 1
ATOM 948 C C . LYS A 1 115 ? -7.994 17.432 16.868 1.00 97.25 115 LYS A C 1
ATOM 950 O O . LYS A 1 115 ? -7.220 16.491 17.027 1.00 97.25 115 LYS A O 1
ATOM 955 N N . TYR A 1 116 ? -8.176 18.005 15.673 1.00 97.75 116 TYR A N 1
ATOM 956 C CA . TYR A 1 116 ? -7.378 17.631 14.502 1.00 97.75 116 TYR A CA 1
ATOM 957 C C . TYR A 1 116 ? -5.952 18.176 14.615 1.00 97.75 116 TYR A C 1
ATOM 959 O O . TYR A 1 116 ? -5.005 17.436 14.361 1.00 97.75 116 TYR A O 1
ATOM 967 N N . TYR A 1 117 ? -5.796 19.402 15.120 1.00 97.56 117 TYR A N 1
ATOM 968 C CA . TYR A 1 117 ? -4.491 19.963 15.473 1.00 97.56 117 TYR A CA 1
ATOM 969 C C . TYR A 1 117 ? -3.838 19.209 16.641 1.00 97.56 117 TYR A C 1
ATOM 971 O O . TYR A 1 117 ? -2.638 18.947 16.611 1.00 97.56 117 TYR A O 1
ATOM 979 N N . ASP A 1 118 ? -4.617 18.795 17.650 1.00 97.81 118 ASP A N 1
ATOM 980 C CA . ASP A 1 118 ? -4.098 17.937 18.728 1.00 97.81 118 ASP A CA 1
ATOM 981 C C . ASP A 1 118 ? -3.572 16.598 18.178 1.00 97.81 118 ASP A C 1
ATOM 983 O O . ASP A 1 118 ? -2.512 16.122 18.587 1.00 97.81 118 ASP A O 1
ATOM 987 N N . PHE A 1 119 ? -4.299 15.999 17.229 1.00 98.06 119 PHE A N 1
ATOM 988 C CA . PHE A 1 119 ? -3.910 14.754 16.572 1.00 98.06 119 PHE A CA 1
ATOM 989 C C . PHE A 1 119 ? -2.640 14.917 15.726 1.00 98.06 119 PHE A C 1
ATOM 991 O O . PHE A 1 119 ? -1.731 14.091 15.823 1.00 98.06 119 PHE A O 1
ATOM 998 N N . GLU A 1 120 ? -2.549 15.983 14.930 1.00 97.44 120 GLU A N 1
ATOM 999 C CA . GLU A 1 120 ? -1.340 16.328 14.180 1.00 97.44 120 GLU A CA 1
ATOM 1000 C C . GLU A 1 120 ? -0.136 16.465 15.125 1.00 97.44 120 GLU A C 1
ATOM 1002 O O . GLU A 1 120 ? 0.878 15.786 14.954 1.00 97.44 120 GLU A O 1
ATOM 1007 N N . ALA A 1 121 ? -0.273 17.263 16.187 1.00 96.69 121 ALA A N 1
ATOM 1008 C CA . ALA A 1 121 ? 0.789 17.483 17.162 1.00 96.69 121 ALA A CA 1
ATOM 1009 C C . ALA A 1 121 ? 1.223 16.193 17.882 1.00 96.69 121 ALA A C 1
ATOM 1011 O O . ALA A 1 121 ? 2.398 16.043 18.231 1.00 96.69 121 ALA A O 1
ATOM 1012 N N . GLU A 1 122 ? 0.297 15.257 18.115 1.00 97.00 122 GLU A N 1
ATOM 1013 C CA . GLU A 1 122 ? 0.590 13.966 18.742 1.00 97.00 122 GLU A CA 1
ATOM 1014 C C . GLU A 1 122 ? 1.348 13.014 17.804 1.00 97.00 122 GLU A C 1
ATOM 1016 O O . GLU A 1 122 ? 2.281 12.336 18.248 1.00 97.00 122 GLU A O 1
ATOM 1021 N N . TYR A 1 123 ? 0.965 12.952 16.524 1.00 97.00 123 TYR A N 1
ATOM 1022 C CA . TYR A 1 123 ? 1.393 11.876 15.623 1.00 97.00 123 TYR A CA 1
ATOM 1023 C C . TYR A 1 123 ? 2.348 12.291 14.497 1.00 97.00 123 TYR A C 1
ATOM 1025 O O . TYR A 1 123 ? 3.055 11.423 13.986 1.00 97.00 123 TYR A O 1
ATOM 1033 N N . PHE A 1 124 ? 2.403 13.572 14.129 1.00 96.31 124 PHE A N 1
ATOM 1034 C CA . PHE A 1 124 ? 3.156 14.078 12.970 1.00 96.31 124 PHE A CA 1
ATOM 1035 C C . PHE A 1 124 ? 4.384 14.918 13.352 1.00 96.31 124 PHE A C 1
ATOM 1037 O O . PHE A 1 124 ? 5.031 15.512 12.495 1.00 96.31 124 PHE A O 1
ATOM 1044 N N . GLY A 1 125 ? 4.779 14.939 14.629 1.00 91.69 125 GLY A N 1
ATOM 1045 C CA . GLY A 1 125 ? 5.949 15.705 15.082 1.00 91.69 125 GLY A CA 1
ATOM 1046 C C . GLY A 1 125 ? 7.296 15.273 14.472 1.00 91.69 125 GLY A C 1
ATOM 1047 O O . GLY A 1 125 ? 8.266 16.024 14.570 1.00 91.69 125 GLY A O 1
ATOM 1048 N N . ASP A 1 126 ? 7.371 14.079 13.873 1.00 91.69 126 ASP A N 1
ATOM 1049 C CA . ASP A 1 126 ? 8.521 13.558 13.121 1.00 91.69 126 ASP A CA 1
ATOM 1050 C C . ASP A 1 126 ? 8.237 13.387 11.616 1.00 91.69 126 ASP A C 1
ATOM 1052 O O . ASP A 1 126 ? 8.897 12.583 10.960 1.00 91.69 126 ASP A O 1
ATOM 1056 N N . TRP A 1 127 ? 7.258 14.123 11.076 1.00 93.50 127 TRP A N 1
ATOM 1057 C CA . TRP A 1 127 ? 6.871 14.040 9.668 1.00 93.50 127 TRP A CA 1
ATOM 1058 C C . TRP A 1 127 ? 7.999 14.450 8.708 1.00 93.50 127 TRP A C 1
ATOM 1060 O O . TRP A 1 127 ? 8.754 15.389 8.970 1.00 93.50 127 TRP A O 1
ATOM 1070 N N . ASP A 1 128 ? 8.081 13.738 7.585 1.00 88.38 128 ASP A N 1
ATOM 1071 C CA . ASP A 1 128 ? 9.050 13.950 6.513 1.00 88.38 128 ASP A CA 1
ATOM 1072 C C . ASP A 1 128 ? 8.341 13.778 5.162 1.00 88.38 128 ASP A C 1
ATOM 1074 O O . ASP A 1 128 ? 7.677 12.763 4.921 1.00 88.38 128 ASP A O 1
ATOM 1078 N N . ASP A 1 129 ? 8.503 14.770 4.284 1.00 88.12 129 ASP A N 1
ATOM 1079 C CA . ASP A 1 129 ? 7.819 14.847 2.993 1.00 88.12 129 ASP A CA 1
ATOM 1080 C C . ASP A 1 129 ? 8.130 13.655 2.075 1.00 88.12 129 ASP A C 1
ATOM 1082 O O . ASP A 1 129 ? 7.303 13.326 1.221 1.00 88.12 129 ASP A O 1
ATOM 1086 N N . CYS A 1 130 ? 9.248 12.950 2.304 1.00 87.50 130 CYS A N 1
ATOM 1087 C CA . CYS A 1 130 ? 9.639 11.740 1.576 1.00 87.50 130 CYS A CA 1
ATOM 1088 C C . CYS A 1 130 ? 8.581 10.626 1.609 1.00 87.50 130 CYS A C 1
ATOM 1090 O O . CYS A 1 130 ? 8.604 9.716 0.783 1.00 87.50 130 CYS A O 1
ATOM 1092 N N . TYR A 1 131 ? 7.678 10.660 2.590 1.00 90.56 131 TYR A N 1
ATOM 1093 C CA . TYR A 1 131 ? 6.653 9.638 2.781 1.00 90.56 131 TYR A CA 1
ATOM 1094 C C . TYR A 1 131 ? 5.241 10.119 2.426 1.00 90.56 131 TYR A C 1
ATOM 1096 O O . TYR A 1 131 ? 4.273 9.400 2.681 1.00 90.56 131 TYR A O 1
ATOM 1104 N N . THR A 1 132 ? 5.105 11.309 1.834 1.00 92.25 132 THR A N 1
ATOM 1105 C CA . THR A 1 132 ? 3.802 11.925 1.533 1.00 92.25 132 THR A CA 1
ATOM 1106 C C . THR A 1 132 ? 2.948 11.069 0.613 1.00 92.25 132 THR A C 1
ATOM 1108 O O . THR A 1 132 ? 1.797 10.802 0.954 1.00 92.25 132 THR A O 1
ATOM 1111 N N . SER A 1 133 ? 3.504 10.568 -0.494 1.00 91.56 133 SER A N 1
ATOM 1112 C CA . SER A 1 133 ? 2.758 9.702 -1.417 1.00 91.56 133 SER A CA 1
ATOM 1113 C C . SER A 1 133 ? 2.250 8.451 -0.699 1.00 91.56 133 SER A C 1
ATOM 1115 O O . SER A 1 133 ? 1.055 8.177 -0.690 1.00 91.56 133 SER A O 1
ATOM 1117 N N . PHE A 1 134 ? 3.132 7.765 0.041 1.00 94.62 134 PHE A N 1
ATOM 1118 C CA . PHE A 1 134 ? 2.745 6.573 0.796 1.00 94.62 134 PHE A CA 1
ATOM 1119 C C . PHE A 1 134 ? 1.651 6.863 1.836 1.00 94.62 134 PHE A C 1
ATOM 1121 O O . PHE A 1 134 ? 0.732 6.060 1.986 1.00 94.62 134 PHE A O 1
ATOM 1128 N N . LEU A 1 135 ? 1.730 7.995 2.549 1.00 96.50 135 LEU A N 1
ATOM 1129 C CA . LEU A 1 135 ? 0.717 8.421 3.519 1.00 96.50 135 LEU A CA 1
ATOM 1130 C C . LEU A 1 135 ? -0.645 8.646 2.862 1.00 96.50 135 LEU A C 1
ATOM 1132 O O . LEU A 1 135 ? -1.646 8.138 3.369 1.00 96.50 135 LEU A O 1
ATOM 1136 N N . ILE A 1 136 ? -0.683 9.418 1.774 1.00 96.00 136 ILE A N 1
ATOM 1137 C CA . ILE A 1 136 ? -1.920 9.706 1.041 1.00 96.00 136 ILE A CA 1
ATOM 1138 C C . ILE A 1 136 ? -2.551 8.386 0.605 1.00 96.00 136 ILE A C 1
ATOM 1140 O O . ILE A 1 136 ? -3.712 8.114 0.915 1.00 96.00 136 ILE A O 1
ATOM 1144 N N . ASP A 1 137 ? -1.756 7.515 -0.002 1.00 96.31 137 ASP A N 1
ATOM 1145 C CA . ASP A 1 137 ? -2.262 6.301 -0.617 1.00 96.31 137 ASP A CA 1
ATOM 1146 C C . ASP A 1 137 ? -2.718 5.251 0.401 1.00 96.31 137 ASP A C 1
ATOM 1148 O O . ASP A 1 137 ? -3.776 4.640 0.236 1.00 96.31 137 ASP A O 1
ATOM 1152 N N . VAL A 1 138 ? -1.990 5.077 1.510 1.00 97.25 138 VAL A N 1
ATOM 1153 C CA . VAL A 1 138 ? -2.433 4.174 2.586 1.00 97.25 138 VAL A CA 1
ATOM 1154 C C . VAL A 1 138 ? -3.663 4.726 3.314 1.00 97.25 138 VAL A C 1
ATOM 1156 O O . VAL A 1 138 ? -4.483 3.951 3.817 1.00 97.25 138 VAL A O 1
ATOM 11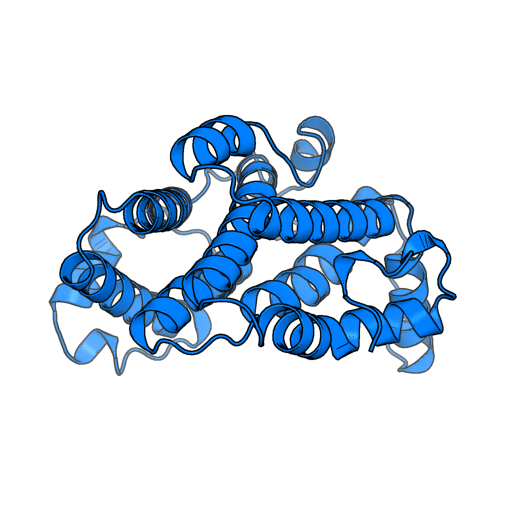59 N N . SER A 1 139 ? -3.837 6.055 3.352 1.00 97.06 139 SER A N 1
ATOM 1160 C CA . SER A 1 139 ? -5.009 6.685 3.970 1.00 97.06 139 SER A CA 1
ATOM 1161 C C . SER A 1 139 ? -6.307 6.395 3.211 1.00 97.06 139 SER A C 1
ATOM 1163 O O . SER A 1 139 ? -7.364 6.332 3.846 1.00 97.06 139 SER A O 1
ATOM 1165 N N . TYR A 1 140 ? -6.243 6.103 1.902 1.00 96.06 140 TYR A N 1
ATOM 1166 C CA . TYR A 1 140 ? -7.422 5.682 1.145 1.00 96.06 140 TYR A CA 1
ATOM 1167 C C . TYR A 1 140 ? -8.052 4.419 1.728 1.00 96.06 140 TYR A C 1
ATOM 1169 O O . TYR A 1 140 ? -9.271 4.366 1.810 1.00 96.06 140 TYR A O 1
ATOM 1177 N N . ILE A 1 141 ? -7.283 3.452 2.247 1.00 97.50 141 ILE A N 1
ATOM 1178 C CA . ILE A 1 141 ? -7.882 2.270 2.897 1.00 97.50 141 ILE A CA 1
ATOM 1179 C C . ILE A 1 141 ? -8.739 2.690 4.102 1.00 97.50 141 ILE A C 1
ATOM 1181 O O . ILE A 1 141 ? -9.821 2.145 4.328 1.00 97.50 141 ILE A O 1
ATOM 1185 N N . CYS A 1 142 ? -8.278 3.667 4.886 1.00 97.81 142 CYS A N 1
ATOM 1186 C CA . CYS A 1 142 ? -9.040 4.188 6.020 1.00 97.81 142 CYS A CA 1
ATOM 1187 C C . CYS A 1 142 ? -10.341 4.857 5.558 1.00 97.81 142 CYS A C 1
ATOM 1189 O O . CYS A 1 142 ? -11.388 4.626 6.168 1.00 97.81 142 CYS A O 1
ATOM 1191 N N . TYR A 1 143 ? -10.280 5.640 4.478 1.00 95.62 143 TYR A N 1
ATOM 1192 C CA . TYR A 1 143 ? -11.449 6.253 3.848 1.00 95.62 143 TYR A CA 1
ATOM 1193 C C . TYR A 1 143 ? -12.435 5.196 3.332 1.00 95.62 143 TYR A C 1
ATOM 1195 O O . TYR A 1 143 ? -13.608 5.217 3.699 1.00 95.62 143 TYR A O 1
ATOM 1203 N N . GLU A 1 144 ? -11.947 4.206 2.584 1.00 96.38 144 GLU A N 1
ATOM 1204 C CA . GLU A 1 144 ? -12.732 3.093 2.048 1.00 96.38 144 GLU A CA 1
ATOM 1205 C C . GLU A 1 144 ? -13.470 2.323 3.153 1.00 96.38 144 GLU A C 1
ATOM 1207 O O . GLU A 1 144 ? -14.648 1.994 3.013 1.00 96.38 144 GLU A O 1
ATOM 1212 N N . ILE A 1 145 ? -12.813 2.074 4.294 1.00 97.12 145 ILE A N 1
ATOM 1213 C CA . ILE A 1 145 ? -13.432 1.452 5.478 1.00 97.12 145 ILE A CA 1
ATOM 1214 C C . ILE A 1 145 ? -14.564 2.311 6.051 1.00 97.12 145 ILE A C 1
ATOM 1216 O O . ILE A 1 145 ? -15.600 1.760 6.434 1.00 97.12 145 ILE A O 1
ATOM 1220 N N . CYS A 1 146 ? -14.378 3.630 6.133 1.00 96.69 146 CYS A N 1
ATOM 1221 C CA . CYS A 1 146 ? -15.370 4.537 6.714 1.00 96.69 146 CYS A CA 1
ATOM 1222 C C . CYS A 1 146 ? -16.588 4.718 5.800 1.00 96.69 146 CYS A C 1
ATOM 1224 O O . CYS A 1 146 ? -17.723 4.620 6.264 1.00 96.69 146 CYS A O 1
ATOM 1226 N N . GLU A 1 147 ? -16.361 4.907 4.500 1.00 95.69 147 GLU A N 1
ATOM 1227 C CA . GLU A 1 147 ? -17.428 5.107 3.511 1.00 95.69 147 GLU A CA 1
ATOM 1228 C C . GLU A 1 147 ? -18.041 3.789 3.018 1.00 95.69 147 GLU A C 1
ATOM 1230 O O . GLU A 1 147 ? -19.129 3.764 2.439 1.00 95.69 147 GLU A O 1
ATOM 1235 N N . ARG A 1 148 ? -17.373 2.663 3.299 1.00 94.69 148 ARG A N 1
ATOM 1236 C CA . ARG A 1 148 ? -17.694 1.332 2.771 1.00 94.69 148 ARG A CA 1
ATOM 1237 C C . ARG A 1 148 ? -17.756 1.294 1.243 1.00 94.69 148 ARG A C 1
ATOM 1239 O O . ARG A 1 148 ? -18.625 0.632 0.662 1.00 94.69 148 ARG A O 1
ATOM 1246 N N . GLU A 1 149 ? -16.813 1.975 0.618 1.00 94.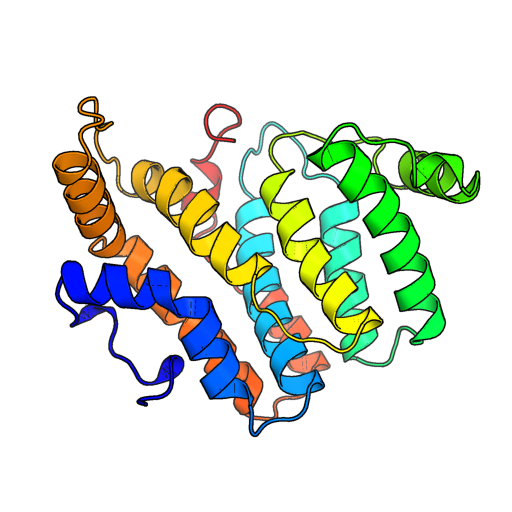00 149 GLU A N 1
ATOM 1247 C CA . GLU A 1 149 ? -16.614 2.025 -0.825 1.00 94.00 149 GLU A CA 1
ATOM 1248 C C . GLU A 1 149 ? -15.211 1.505 -1.128 1.00 94.00 149 GLU A C 1
ATOM 1250 O O . GLU A 1 149 ? -14.285 1.818 -0.397 1.00 94.00 149 GLU A O 1
ATOM 1255 N N . ILE A 1 150 ? -15.061 0.661 -2.147 1.00 94.50 150 ILE A N 1
ATOM 1256 C CA . ILE A 1 150 ? -13.761 0.117 -2.559 1.00 94.50 150 ILE A CA 1
ATOM 1257 C C . ILE A 1 150 ? -13.381 0.803 -3.863 1.00 94.50 150 ILE A C 1
ATOM 1259 O O . ILE A 1 150 ? -14.160 0.724 -4.811 1.00 94.50 150 ILE A O 1
ATOM 1263 N N . ALA A 1 151 ? -12.204 1.421 -3.914 1.00 90.00 151 ALA A N 1
ATOM 1264 C CA . ALA A 1 151 ? -11.741 2.176 -5.071 1.00 90.00 151 ALA A CA 1
ATOM 1265 C C . ALA A 1 151 ? -10.341 1.757 -5.541 1.00 90.00 151 ALA A C 1
ATOM 1267 O O . ALA A 1 151 ? -9.971 2.097 -6.654 1.00 90.00 151 ALA A O 1
ATOM 1268 N N . TRP A 1 152 ? -9.544 1.029 -4.742 1.00 96.19 152 TRP A N 1
ATOM 1269 C CA . TRP A 1 152 ? -8.178 0.580 -5.096 1.00 96.19 152 TRP A CA 1
ATOM 1270 C C . TRP A 1 152 ? -7.223 1.703 -5.550 1.00 96.19 152 TRP A C 1
ATOM 1272 O O . TRP A 1 152 ? -6.117 1.412 -6.007 1.00 96.19 152 TRP A O 1
ATOM 1282 N N . THR A 1 153 ? -7.616 2.971 -5.394 1.00 94.19 153 THR A N 1
ATOM 1283 C CA . THR A 1 153 ? -6.892 4.150 -5.881 1.00 94.19 153 THR A CA 1
ATOM 1284 C C . THR A 1 153 ? -5.492 4.207 -5.289 1.00 94.19 153 THR A C 1
ATOM 1286 O O . THR A 1 153 ? -4.527 4.251 -6.037 1.00 94.19 153 THR A O 1
ATOM 1289 N N . GLY A 1 154 ? -5.357 4.044 -3.968 1.00 95.62 154 GLY A N 1
ATOM 1290 C CA . GLY A 1 154 ? -4.038 4.040 -3.329 1.00 95.62 154 GLY A CA 1
ATOM 1291 C C . GLY A 1 154 ? -3.121 2.894 -3.789 1.00 95.62 154 GLY A C 1
ATOM 1292 O O . GLY A 1 154 ? -1.902 3.026 -3.758 1.00 95.62 154 GLY A O 1
ATOM 1293 N N . VAL A 1 155 ? -3.675 1.760 -4.243 1.00 97.62 155 VAL A N 1
ATOM 1294 C CA . VAL A 1 155 ? -2.863 0.670 -4.817 1.00 97.62 155 VAL A CA 1
ATOM 1295 C C . VAL A 1 155 ? -2.388 1.031 -6.225 1.00 97.62 155 VAL A C 1
ATOM 1297 O O . VAL A 1 155 ? -1.237 0.763 -6.562 1.00 97.62 155 VAL A O 1
ATOM 1300 N N . GLU A 1 156 ? -3.261 1.605 -7.053 1.00 96.50 156 GLU A N 1
ATOM 1301 C CA . GLU A 1 156 ? -2.917 2.070 -8.403 1.00 96.50 156 GLU A CA 1
ATOM 1302 C C . GLU A 1 156 ? -1.858 3.181 -8.354 1.00 96.50 156 GLU A C 1
ATOM 1304 O O . GLU A 1 156 ? -0.821 3.057 -9.011 1.00 96.50 156 GLU A O 1
ATOM 1309 N N . ASP A 1 157 ? -2.075 4.192 -7.512 1.00 94.81 157 ASP A N 1
ATOM 1310 C CA . ASP A 1 157 ? -1.249 5.398 -7.424 1.00 94.81 157 ASP A CA 1
ATOM 1311 C C . ASP A 1 157 ? 0.181 5.090 -6.943 1.00 94.81 157 ASP A C 1
ATOM 1313 O O . ASP A 1 157 ? 1.145 5.488 -7.606 1.00 94.81 157 ASP A O 1
ATOM 1317 N N . ILE A 1 158 ? 0.360 4.290 -5.879 1.00 95.75 158 ILE A N 1
ATOM 1318 C CA . ILE A 1 158 ? 1.707 3.849 -5.467 1.00 95.75 158 ILE A CA 1
ATOM 1319 C C . ILE A 1 158 ? 2.359 2.990 -6.548 1.00 95.75 158 ILE A C 1
ATOM 1321 O O . ILE A 1 158 ? 3.562 3.114 -6.783 1.00 95.75 158 ILE A O 1
ATOM 1325 N N . LEU A 1 159 ? 1.615 2.064 -7.162 1.00 97.00 159 LEU A N 1
ATOM 1326 C CA . LEU A 1 159 ? 2.214 1.113 -8.092 1.00 97.00 159 LEU A CA 1
ATOM 1327 C C . LEU A 1 159 ? 2.767 1.815 -9.332 1.00 97.00 159 LEU A C 1
ATOM 1329 O O . LEU A 1 159 ? 3.883 1.492 -9.746 1.00 97.00 159 LEU A O 1
ATOM 1333 N N . ASP A 1 160 ? 1.989 2.723 -9.922 1.00 93.12 160 ASP A N 1
ATOM 1334 C CA . ASP A 1 160 ? 2.378 3.437 -11.137 1.00 93.12 160 ASP A CA 1
ATOM 1335 C C . ASP A 1 160 ? 3.298 4.624 -10.828 1.00 93.12 160 ASP A C 1
ATOM 1337 O O . ASP A 1 160 ? 4.386 4.728 -11.388 1.00 93.12 160 ASP A O 1
ATOM 1341 N N . GLY A 1 161 ? 2.918 5.475 -9.874 1.00 90.19 161 GLY A N 1
ATOM 1342 C CA . GLY A 1 161 ? 3.666 6.686 -9.559 1.00 90.19 161 GLY A CA 1
ATOM 1343 C C . GLY A 1 161 ? 4.954 6.400 -8.796 1.00 90.19 161 GLY A C 1
ATOM 1344 O O . GLY A 1 161 ? 6.051 6.689 -9.260 1.00 90.19 161 GLY A O 1
ATOM 1345 N N . ASP A 1 162 ? 4.859 5.829 -7.602 1.00 91.56 162 ASP A N 1
ATOM 1346 C CA . ASP A 1 162 ? 6.041 5.743 -6.746 1.00 91.56 162 ASP A CA 1
ATOM 1347 C C . ASP A 1 162 ? 6.928 4.538 -7.100 1.00 91.56 162 ASP A C 1
ATOM 1349 O O . ASP A 1 162 ? 8.125 4.665 -7.374 1.00 91.56 162 ASP A O 1
ATOM 1353 N N . ILE A 1 163 ? 6.347 3.340 -7.178 1.00 94.81 163 ILE A N 1
ATOM 1354 C CA . ILE A 1 163 ? 7.108 2.127 -7.471 1.00 94.81 163 ILE A CA 1
ATOM 1355 C C . ILE A 1 163 ? 7.633 2.157 -8.908 1.00 94.81 163 ILE A C 1
ATOM 1357 O O . ILE A 1 163 ? 8.844 2.004 -9.101 1.00 94.81 163 ILE A O 1
ATOM 1361 N N . ALA A 1 164 ? 6.761 2.306 -9.912 1.00 95.00 164 ALA A N 1
ATOM 1362 C CA . ALA A 1 164 ? 7.184 2.193 -11.303 1.00 95.00 164 ALA A CA 1
ATOM 1363 C C . ALA A 1 164 ? 8.021 3.389 -11.765 1.00 95.00 164 ALA A C 1
ATOM 1365 O O . ALA A 1 164 ? 9.079 3.151 -12.347 1.00 95.00 164 ALA A O 1
ATOM 1366 N N . ASP A 1 165 ? 7.607 4.632 -11.500 1.00 90.50 165 ASP A N 1
ATOM 1367 C CA . ASP A 1 165 ? 8.339 5.794 -12.018 1.00 90.50 165 ASP A CA 1
ATOM 1368 C C . ASP A 1 165 ? 9.576 6.166 -11.190 1.00 90.50 165 ASP A C 1
ATOM 1370 O O . ASP A 1 165 ? 10.548 6.657 -11.769 1.00 90.50 165 ASP A O 1
ATOM 1374 N N . LEU A 1 166 ? 9.603 5.900 -9.875 1.00 89.44 166 LEU A N 1
ATOM 1375 C CA . LEU A 1 166 ? 10.742 6.281 -9.023 1.00 89.44 166 LEU A CA 1
ATOM 1376 C C . LEU A 1 166 ? 11.624 5.087 -8.649 1.00 89.44 166 LEU A C 1
ATOM 1378 O O . LEU A 1 166 ? 12.831 5.087 -8.914 1.00 89.44 166 LEU A O 1
ATOM 1382 N N . LYS A 1 167 ? 11.052 4.043 -8.039 1.00 92.12 167 LYS A N 1
ATOM 1383 C CA . LYS A 1 167 ? 11.863 2.978 -7.419 1.00 92.12 167 LYS A CA 1
ATOM 1384 C C . LYS A 1 167 ? 12.450 1.999 -8.440 1.00 92.12 167 LYS A C 1
ATOM 1386 O O . LYS A 1 167 ? 13.610 1.609 -8.308 1.00 92.12 167 LYS A O 1
ATOM 1391 N N . ILE A 1 168 ? 11.705 1.611 -9.477 1.00 95.12 168 ILE A N 1
ATOM 1392 C CA . ILE A 1 168 ? 12.203 0.662 -10.489 1.00 95.12 168 ILE A CA 1
ATOM 1393 C C . ILE A 1 168 ? 13.384 1.221 -11.298 1.00 95.12 168 ILE A C 1
ATOM 1395 O O . ILE A 1 168 ? 14.390 0.516 -11.387 1.00 95.12 168 ILE A O 1
ATOM 1399 N N . PRO A 1 169 ? 13.333 2.442 -11.872 1.00 93.56 169 PRO A N 1
ATOM 1400 C CA . PRO A 1 169 ? 14.468 3.026 -12.576 1.00 93.56 169 PRO A CA 1
ATOM 1401 C C . PRO A 1 169 ? 15.753 3.034 -11.759 1.00 93.56 169 PRO A C 1
ATOM 1403 O O . PRO A 1 169 ? 16.804 2.700 -12.299 1.00 93.56 169 PRO A O 1
ATOM 1406 N N . LEU A 1 170 ? 15.656 3.354 -10.467 1.00 91.62 170 LEU A N 1
ATOM 1407 C CA . LEU A 1 170 ? 16.791 3.349 -9.554 1.00 91.62 170 LEU A CA 1
ATOM 1408 C C . LEU A 1 170 ? 17.351 1.933 -9.353 1.00 91.62 170 LEU A C 1
ATOM 1410 O O . LEU A 1 170 ? 18.548 1.709 -9.523 1.00 91.62 170 LEU A O 1
ATOM 1414 N N . LEU A 1 171 ? 16.491 0.969 -9.011 1.00 93.00 171 LEU A N 1
ATOM 1415 C CA . LEU A 1 171 ? 16.907 -0.404 -8.702 1.00 93.00 171 LEU A CA 1
ATOM 1416 C C . LEU A 1 171 ? 17.446 -1.168 -9.919 1.00 93.00 171 LEU A C 1
ATOM 1418 O O . LEU A 1 171 ? 18.284 -2.055 -9.766 1.00 93.00 171 LEU A O 1
ATOM 1422 N N . GLU A 1 172 ? 16.977 -0.825 -11.116 1.00 94.44 172 GLU A N 1
ATOM 1423 C CA . GLU A 1 172 ? 17.412 -1.411 -12.389 1.00 94.44 172 GLU A CA 1
ATOM 1424 C C . GLU A 1 172 ? 18.498 -0.566 -13.087 1.00 94.44 172 GLU A C 1
ATOM 1426 O O . GLU A 1 172 ? 18.840 -0.846 -14.237 1.00 94.44 172 GLU A O 1
ATOM 1431 N N . GLU A 1 173 ? 19.037 0.461 -12.411 1.00 92.62 173 GLU A N 1
ATOM 1432 C CA . GLU A 1 173 ? 20.096 1.359 -12.908 1.00 92.62 173 GLU A CA 1
ATOM 1433 C C . GLU A 1 173 ? 19.790 1.939 -14.304 1.00 92.62 173 GLU A C 1
ATOM 1435 O O . GLU A 1 173 ? 20.642 2.018 -15.194 1.00 92.62 173 GLU A O 1
ATOM 1440 N N . MET A 1 174 ? 18.532 2.311 -14.529 1.00 92.44 174 MET A N 1
ATOM 1441 C CA . MET A 1 174 ? 18.061 2.781 -15.824 1.00 92.44 174 MET A CA 1
ATOM 1442 C C . MET A 1 174 ? 18.443 4.247 -16.047 1.00 92.44 174 MET A C 1
ATOM 1444 O O . MET A 1 174 ? 18.262 5.086 -15.169 1.00 92.44 174 MET A O 1
ATOM 1448 N N . GLU A 1 175 ? 18.894 4.581 -17.257 1.00 85.69 175 GLU A N 1
ATOM 1449 C CA . GLU A 1 175 ? 19.184 5.970 -17.627 1.00 85.69 175 GLU A CA 1
ATOM 1450 C C . GLU A 1 175 ? 17.921 6.853 -17.563 1.00 85.69 175 GLU A C 1
ATOM 1452 O O . GLU A 1 175 ? 16.800 6.418 -17.873 1.00 85.69 175 GLU A O 1
ATOM 1457 N N . GLU A 1 176 ? 18.112 8.117 -17.177 1.00 80.44 176 GLU A N 1
ATOM 1458 C CA . GLU A 1 176 ? 17.065 9.134 -17.239 1.00 80.44 176 GLU A CA 1
ATOM 1459 C C . GLU A 1 176 ? 16.641 9.386 -18.691 1.00 80.44 176 GLU A C 1
ATOM 1461 O O . GLU A 1 176 ? 17.467 9.576 -19.589 1.00 80.44 176 GLU A O 1
ATOM 1466 N N . GLU A 1 177 ? 15.331 9.433 -18.929 1.00 81.25 177 GLU A N 1
ATOM 1467 C CA . GLU A 1 177 ? 14.799 9.786 -20.242 1.00 81.25 177 GLU A CA 1
ATOM 1468 C C . GLU A 1 177 ? 14.702 11.309 -20.370 1.00 81.25 177 GLU A C 1
ATOM 1470 O O . GLU A 1 177 ? 13.752 11.942 -19.917 1.00 81.25 177 GLU A O 1
ATOM 1475 N N . SER A 1 178 ? 15.700 11.905 -21.021 1.00 80.94 178 SER A N 1
ATOM 1476 C CA . SER A 1 178 ? 15.724 13.349 -21.299 1.00 80.94 178 SER A CA 1
ATOM 1477 C C . SER A 1 178 ? 14.684 13.800 -22.339 1.00 80.94 178 SER A C 1
ATOM 1479 O O . SER A 1 178 ? 14.414 14.996 -22.476 1.00 80.94 178 SER A O 1
ATOM 1481 N N . ASN A 1 179 ? 14.104 12.871 -23.107 1.00 85.88 179 ASN A N 1
ATOM 1482 C CA . ASN A 1 179 ? 13.113 13.168 -24.132 1.00 85.88 179 ASN A CA 1
ATOM 1483 C C . ASN A 1 179 ? 11.680 13.058 -23.588 1.00 85.88 179 ASN A C 1
ATOM 1485 O O . ASN A 1 179 ? 11.080 11.988 -23.577 1.00 85.88 179 ASN A O 1
ATOM 1489 N N . CYS A 1 180 ? 11.069 14.198 -23.268 1.00 85.81 180 CYS A N 1
ATOM 1490 C CA . CYS A 1 180 ? 9.692 14.274 -22.764 1.00 85.81 180 CYS A CA 1
ATOM 1491 C C . CYS A 1 180 ? 8.595 14.142 -23.847 1.00 85.81 180 CYS A C 1
ATOM 1493 O O . CYS A 1 180 ? 7.464 14.582 -23.640 1.00 85.81 180 CYS A O 1
ATOM 1495 N N . THR A 1 181 ? 8.888 13.610 -25.041 1.00 93.00 181 THR A N 1
ATOM 1496 C CA . THR A 1 181 ? 7.823 13.354 -26.029 1.00 93.00 181 THR A CA 1
ATOM 1497 C C . THR A 1 181 ? 6.950 12.185 -25.587 1.00 93.00 181 THR A C 1
ATOM 1499 O O . THR A 1 181 ? 7.454 11.190 -25.078 1.00 93.00 181 THR A O 1
ATOM 1502 N N . ALA A 1 182 ? 5.643 12.250 -25.863 1.00 89.75 182 ALA A N 1
ATOM 1503 C CA . ALA A 1 182 ? 4.700 11.193 -25.481 1.00 89.75 182 ALA A CA 1
ATOM 1504 C C . ALA A 1 182 ? 5.132 9.789 -25.950 1.00 89.75 182 ALA A C 1
ATOM 1506 O O . ALA A 1 182 ? 4.971 8.818 -25.226 1.00 89.75 182 ALA A O 1
ATOM 1507 N N . ILE A 1 183 ? 5.735 9.685 -27.140 1.00 91.75 183 ILE A N 1
ATOM 1508 C CA . ILE A 1 183 ? 6.238 8.412 -27.684 1.00 91.75 183 ILE A CA 1
ATOM 1509 C C . ILE A 1 183 ? 7.443 7.894 -26.885 1.00 91.75 183 ILE A C 1
ATOM 1511 O O . ILE A 1 183 ? 7.570 6.688 -26.680 1.00 91.75 183 ILE A O 1
ATOM 1515 N N . ALA A 1 184 ? 8.350 8.785 -26.474 1.00 91.38 184 ALA A N 1
ATOM 1516 C CA . ALA A 1 184 ? 9.509 8.410 -25.672 1.00 91.38 184 ALA A CA 1
ATOM 1517 C C . ALA A 1 184 ? 9.081 7.979 -24.264 1.00 91.38 184 ALA A C 1
ATOM 1519 O O . ALA A 1 184 ? 9.502 6.916 -23.819 1.00 91.38 184 ALA A O 1
ATOM 1520 N N . LEU A 1 185 ? 8.160 8.720 -23.640 1.00 90.44 185 LEU A N 1
ATOM 1521 C CA . LEU A 1 185 ? 7.570 8.360 -22.349 1.00 90.44 185 LEU A CA 1
ATOM 1522 C C . LEU A 1 185 ? 6.834 7.016 -22.420 1.00 90.44 185 LEU A C 1
ATOM 1524 O O . LEU A 1 185 ? 7.140 6.124 -21.641 1.00 90.44 185 LEU A O 1
ATOM 1528 N N . GLU A 1 186 ? 5.971 6.796 -23.420 1.00 92.19 186 GLU A N 1
ATOM 1529 C CA . GLU A 1 186 ? 5.278 5.508 -23.597 1.00 92.19 186 GLU A CA 1
ATOM 1530 C C . GLU A 1 186 ? 6.278 4.347 -23.725 1.00 92.19 186 GLU A C 1
ATOM 1532 O O . GLU A 1 186 ? 6.104 3.279 -23.134 1.00 92.19 186 GLU A O 1
ATOM 1537 N N . LYS A 1 187 ? 7.363 4.548 -24.481 1.00 92.81 187 LYS A N 1
ATOM 1538 C CA . LYS A 1 187 ? 8.419 3.542 -24.619 1.00 92.81 187 LYS A CA 1
ATOM 1539 C C . LYS A 1 187 ? 9.159 3.317 -23.298 1.00 92.81 187 LYS A C 1
ATOM 1541 O O . LYS A 1 187 ? 9.460 2.165 -22.984 1.00 92.81 187 LYS A O 1
ATOM 1546 N N . ARG A 1 188 ? 9.444 4.379 -22.542 1.00 93.44 188 ARG A N 1
ATOM 1547 C CA . ARG A 1 188 ? 10.104 4.309 -21.234 1.00 93.44 188 ARG A CA 1
ATOM 1548 C C . ARG A 1 188 ? 9.255 3.522 -20.243 1.00 93.44 188 ARG A C 1
ATOM 1550 O O . ARG A 1 188 ? 9.759 2.568 -19.659 1.00 93.44 188 ARG A O 1
ATOM 1557 N N . THR A 1 189 ? 7.968 3.832 -20.149 1.00 93.88 189 THR A N 1
ATOM 1558 C CA . THR A 1 189 ? 6.983 3.105 -19.344 1.00 93.88 189 THR A CA 1
ATOM 1559 C C . THR A 1 189 ? 6.944 1.617 -19.715 1.00 93.88 189 THR A C 1
ATOM 1561 O O . THR A 1 189 ? 7.068 0.744 -18.859 1.00 93.88 189 THR A O 1
ATOM 1564 N N . GLN A 1 190 ? 6.897 1.285 -21.012 1.00 95.81 190 GLN A N 1
ATOM 1565 C CA . GLN A 1 190 ? 6.949 -0.115 -21.463 1.00 95.81 190 GLN A CA 1
ATOM 1566 C C . GLN A 1 190 ? 8.255 -0.824 -21.076 1.00 95.81 190 GLN A C 1
ATOM 1568 O O . GLN A 1 190 ? 8.240 -2.031 -20.817 1.00 95.81 190 GLN A O 1
ATOM 1573 N N . GLN A 1 191 ? 9.384 -0.108 -21.049 1.00 96.06 191 GLN A N 1
ATOM 1574 C CA . GLN A 1 191 ? 10.665 -0.648 -20.591 1.00 96.06 191 GLN A CA 1
ATOM 1575 C C . GLN A 1 191 ? 10.654 -0.909 -19.084 1.00 96.06 191 GLN A C 1
ATOM 1577 O O . GLN A 1 191 ? 11.024 -2.014 -18.697 1.00 96.06 191 GLN A O 1
ATOM 1582 N N . ILE A 1 192 ? 10.182 0.046 -18.270 1.00 97.06 192 ILE A N 1
ATOM 1583 C CA . ILE A 1 192 ? 10.025 -0.094 -16.807 1.00 97.06 192 ILE A CA 1
ATOM 1584 C C . ILE A 1 192 ? 9.210 -1.344 -16.503 1.00 97.06 192 ILE A C 1
ATOM 1586 O O . ILE A 1 192 ? 9.686 -2.254 -15.823 1.00 97.06 192 ILE A O 1
ATOM 1590 N N . TYR A 1 193 ? 8.028 -1.458 -17.107 1.00 97.81 193 TYR A N 1
ATOM 1591 C CA . TYR A 1 193 ? 7.150 -2.594 -16.860 1.00 97.81 193 TYR A CA 1
ATOM 1592 C C . TYR A 1 193 ? 7.727 -3.931 -17.346 1.00 97.81 193 TYR A C 1
ATOM 1594 O O . TYR A 1 193 ? 7.303 -5.008 -16.923 1.00 97.81 193 TYR A O 1
ATOM 1602 N N . SER A 1 194 ? 8.704 -3.886 -18.252 1.00 97.25 194 SER A N 1
ATOM 1603 C CA . SER A 1 194 ? 9.387 -5.070 -18.770 1.00 97.25 194 SER A CA 1
ATOM 1604 C C . SER A 1 194 ? 10.619 -5.481 -17.970 1.00 97.25 194 SER A C 1
ATOM 1606 O O . SER A 1 194 ? 11.192 -6.527 -18.275 1.00 97.25 194 SER A O 1
ATOM 1608 N N . THR A 1 195 ? 11.011 -4.709 -16.957 1.00 97.94 195 THR A N 1
ATOM 1609 C CA . THR A 1 195 ? 12.122 -5.070 -16.073 1.00 97.94 195 THR A CA 1
ATOM 1610 C C . THR A 1 195 ? 11.794 -6.319 -15.243 1.00 97.94 195 THR A C 1
ATOM 1612 O O . THR A 1 195 ? 10.626 -6.549 -14.894 1.00 97.94 195 THR A O 1
ATOM 1615 N N . PRO A 1 196 ? 12.799 -7.150 -14.905 1.00 97.44 196 PRO A N 1
ATOM 1616 C CA . PRO A 1 196 ? 12.611 -8.276 -13.996 1.00 97.44 196 PRO A CA 1
ATOM 1617 C C . PRO A 1 196 ? 12.058 -7.850 -12.632 1.00 97.44 196 PRO A C 1
ATOM 1619 O O . PRO A 1 196 ? 11.165 -8.521 -12.108 1.00 97.44 196 PRO A O 1
ATOM 1622 N N . THR A 1 197 ? 12.539 -6.731 -12.079 1.00 97.56 197 THR A N 1
ATOM 1623 C CA . THR A 1 197 ? 12.094 -6.239 -10.771 1.00 97.56 197 THR A CA 1
ATOM 1624 C C . THR A 1 197 ? 10.623 -5.838 -10.796 1.00 97.56 197 THR A C 1
ATOM 1626 O O . THR A 1 197 ? 9.870 -6.293 -9.936 1.00 97.56 197 THR A O 1
ATOM 1629 N N . PHE A 1 198 ? 10.155 -5.100 -11.809 1.00 98.31 198 PHE A N 1
ATOM 1630 C CA . PHE A 1 198 ? 8.732 -4.752 -11.877 1.00 98.31 198 PHE A CA 1
ATOM 1631 C C . PHE A 1 198 ? 7.840 -5.974 -12.125 1.00 98.31 198 PHE A C 1
ATOM 1633 O O . PHE A 1 198 ? 6.780 -6.108 -11.519 1.00 98.31 198 PHE A O 1
ATOM 1640 N N . CYS A 1 199 ? 8.280 -6.935 -12.945 1.00 98.31 199 CYS A N 1
ATOM 1641 C CA . CYS A 1 199 ? 7.530 -8.185 -13.111 1.00 98.31 199 CYS A CA 1
ATOM 1642 C C . CYS A 1 199 ? 7.378 -8.940 -11.777 1.00 98.31 199 CYS A C 1
ATOM 1644 O O . CYS A 1 199 ? 6.331 -9.534 -11.521 1.00 98.31 199 CYS A O 1
ATOM 1646 N N . LYS A 1 200 ? 8.398 -8.891 -10.909 1.00 98.31 200 LYS A N 1
ATOM 1647 C CA . LYS A 1 200 ? 8.333 -9.450 -9.554 1.00 98.31 200 LYS A CA 1
ATOM 1648 C C . LYS A 1 200 ? 7.378 -8.665 -8.649 1.00 98.31 200 LYS A C 1
ATOM 1650 O O . LYS A 1 200 ? 6.628 -9.299 -7.914 1.00 98.31 200 LYS A O 1
ATOM 1655 N N . VAL A 1 201 ? 7.365 -7.331 -8.723 1.00 98.62 201 VAL A N 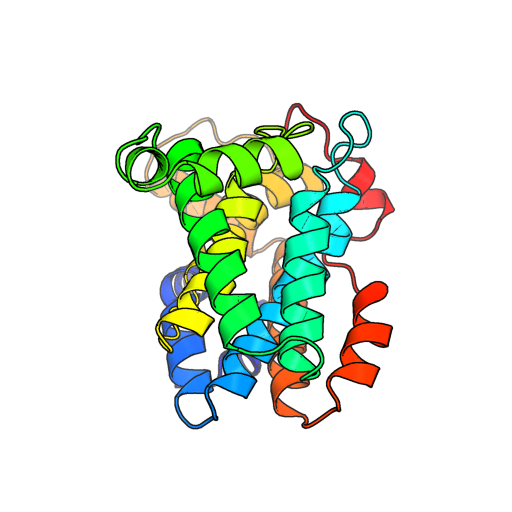1
ATOM 1656 C CA . VAL A 1 201 ? 6.392 -6.479 -8.007 1.00 98.62 201 VAL A CA 1
ATOM 1657 C C . VAL A 1 201 ? 4.960 -6.917 -8.325 1.00 98.62 201 VAL A C 1
ATOM 1659 O O . VAL A 1 201 ? 4.190 -7.196 -7.408 1.00 98.62 201 VAL A O 1
ATOM 1662 N N . ILE A 1 202 ? 4.623 -7.075 -9.610 1.00 98.69 202 ILE A N 1
ATOM 1663 C CA . ILE 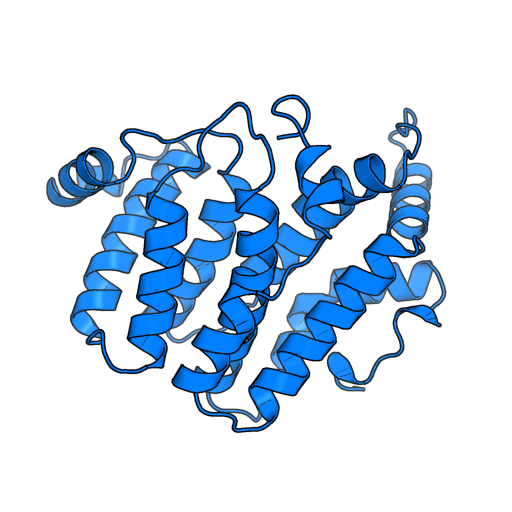A 1 202 ? 3.284 -7.524 -10.020 1.00 98.69 202 ILE A CA 1
ATOM 1664 C C . ILE A 1 202 ? 2.994 -8.947 -9.540 1.00 98.69 202 ILE A C 1
ATOM 1666 O O . ILE A 1 202 ? 1.902 -9.212 -9.042 1.00 98.69 202 ILE A O 1
ATOM 1670 N N . ALA A 1 203 ? 3.965 -9.859 -9.626 1.00 98.69 203 ALA A N 1
ATOM 1671 C CA . ALA A 1 203 ? 3.784 -11.225 -9.142 1.00 98.69 203 ALA A CA 1
ATOM 1672 C C . ALA A 1 203 ? 3.465 -11.281 -7.634 1.00 98.69 203 ALA A C 1
ATOM 1674 O O . ALA A 1 203 ? 2.607 -12.069 -7.233 1.00 98.69 203 ALA A O 1
ATOM 1675 N N . LEU A 1 204 ? 4.113 -10.434 -6.823 1.00 98.69 204 LEU A N 1
ATOM 1676 C CA . LEU A 1 204 ? 3.858 -10.311 -5.383 1.00 98.69 204 LEU A CA 1
ATOM 1677 C C . LEU A 1 204 ? 2.484 -9.692 -5.099 1.00 98.69 204 LEU A C 1
ATOM 1679 O O . LEU A 1 204 ? 1.739 -10.232 -4.290 1.00 98.69 204 LEU A O 1
ATOM 1683 N N . LEU A 1 205 ? 2.092 -8.638 -5.823 1.00 98.62 205 LEU A N 1
ATOM 1684 C CA . LEU A 1 205 ? 0.742 -8.067 -5.726 1.00 98.62 205 LEU A CA 1
ATOM 1685 C C . LEU A 1 205 ? -0.331 -9.124 -6.035 1.00 98.62 205 LEU A C 1
ATOM 1687 O O . LEU A 1 205 ? -1.306 -9.281 -5.300 1.00 98.62 205 LEU A O 1
ATOM 1691 N N . GLN A 1 206 ? -0.139 -9.906 -7.100 1.00 98.44 206 GLN A N 1
ATOM 1692 C CA . GLN A 1 206 ? -1.045 -10.999 -7.458 1.00 98.44 206 GLN A CA 1
ATOM 1693 C C . GLN A 1 206 ? -1.049 -12.124 -6.409 1.00 98.44 206 GLN A C 1
ATOM 1695 O O . GLN A 1 206 ? -2.078 -12.770 -6.203 1.00 98.44 206 GLN A O 1
ATOM 1700 N N . GLU A 1 207 ? 0.081 -12.385 -5.749 1.00 98.31 207 GLU A N 1
ATOM 1701 C CA . GLU A 1 207 ? 0.179 -13.330 -4.633 1.00 98.31 207 GLU A CA 1
ATOM 1702 C C . GLU A 1 207 ? -0.577 -12.847 -3.394 1.00 98.31 207 GLU A C 1
ATOM 1704 O O . GLU A 1 207 ? -1.292 -13.639 -2.777 1.00 98.31 207 GLU A O 1
ATOM 1709 N N . ASP A 1 208 ? -0.481 -11.563 -3.063 1.00 98.44 208 ASP A N 1
ATOM 1710 C CA . ASP A 1 208 ? -1.200 -10.958 -1.943 1.00 98.44 208 ASP A CA 1
ATOM 1711 C C . ASP A 1 208 ? -2.718 -11.003 -2.181 1.00 98.44 208 ASP A C 1
ATOM 1713 O O . ASP A 1 208 ? -3.484 -11.378 -1.289 1.00 98.44 208 ASP A O 1
ATOM 1717 N N . ILE A 1 209 ? -3.157 -10.760 -3.422 1.00 97.81 209 ILE A N 1
ATOM 1718 C CA . ILE A 1 209 ? -4.553 -10.957 -3.832 1.00 97.81 209 ILE A CA 1
ATOM 1719 C C . ILE A 1 209 ? -4.980 -12.419 -3.651 1.00 97.81 209 ILE A C 1
ATOM 1721 O O . ILE A 1 209 ? -6.005 -12.673 -3.019 1.00 97.81 209 ILE A O 1
ATOM 1725 N N . ARG A 1 210 ? -4.209 -13.399 -4.153 1.00 97.62 210 ARG A N 1
ATOM 1726 C CA . ARG A 1 210 ? -4.537 -14.831 -3.974 1.00 97.62 210 ARG A CA 1
ATOM 1727 C C . ARG A 1 210 ? -4.633 -15.201 -2.500 1.00 97.62 210 ARG A C 1
ATOM 1729 O O . ARG A 1 210 ? -5.621 -15.800 -2.086 1.00 97.62 210 ARG A O 1
ATOM 1736 N N . THR A 1 211 ? -3.659 -14.770 -1.707 1.00 97.56 211 THR A N 1
ATOM 1737 C CA . THR A 1 211 ? -3.625 -14.985 -0.259 1.00 97.56 211 THR A CA 1
ATOM 1738 C C . THR A 1 211 ? -4.896 -14.466 0.412 1.00 97.56 211 THR A C 1
ATOM 1740 O O . THR A 1 211 ? -5.494 -15.149 1.247 1.00 97.56 211 THR A O 1
ATOM 1743 N N . ALA A 1 212 ? -5.352 -13.266 0.047 1.00 97.00 212 ALA A N 1
ATOM 1744 C CA . ALA A 1 212 ? -6.569 -12.710 0.621 1.00 97.00 212 ALA A CA 1
ATOM 1745 C C . ALA A 1 212 ? -7.810 -13.569 0.311 1.00 97.00 212 ALA A C 1
ATOM 1747 O O . ALA A 1 212 ? -8.734 -13.645 1.126 1.00 97.00 212 ALA A O 1
ATOM 1748 N N . LEU A 1 213 ? -7.827 -14.278 -0.814 1.00 96.12 213 LEU A N 1
ATOM 1749 C CA . LEU A 1 213 ? -8.929 -15.161 -1.195 1.00 96.12 213 LEU A CA 1
ATOM 1750 C C . LEU A 1 213 ? -8.886 -16.533 -0.491 1.00 96.12 213 LEU A C 1
ATOM 1752 O O . LEU A 1 213 ? -9.925 -17.179 -0.369 1.00 96.12 213 LEU A O 1
ATOM 1756 N N . GLU A 1 214 ? -7.736 -16.967 0.036 1.00 91.31 214 GLU A N 1
ATOM 1757 C CA . GLU A 1 214 ? -7.516 -18.324 0.581 1.00 91.31 214 GLU A CA 1
ATOM 1758 C C . GLU A 1 214 ? -8.103 -18.584 1.988 1.00 91.31 214 GLU A C 1
ATOM 1760 O O . GLU A 1 214 ? -7.934 -19.663 2.553 1.00 91.31 214 GLU A O 1
ATOM 1765 N N . GLY A 1 215 ? -8.859 -17.644 2.563 1.00 80.38 215 GLY A N 1
ATOM 1766 C CA . GLY A 1 215 ? -9.575 -17.857 3.833 1.00 80.38 215 GLY A CA 1
ATOM 1767 C C . GLY A 1 215 ? -8.681 -18.024 5.074 1.00 80.38 215 GLY A C 1
ATOM 1768 O O . GLY A 1 215 ? -9.179 -18.416 6.130 1.00 80.38 215 GLY A O 1
ATOM 1769 N N . GLU A 1 216 ? -7.382 -17.720 4.970 1.00 92.31 216 GLU A N 1
ATOM 1770 C CA . GLU A 1 216 ? -6.443 -17.724 6.096 1.00 92.31 216 GLU A CA 1
ATOM 1771 C C . GLU A 1 216 ? -6.871 -16.705 7.172 1.00 92.31 216 GLU A C 1
ATOM 1773 O O . GLU A 1 216 ? -7.414 -15.636 6.870 1.00 92.31 216 GLU A O 1
ATOM 1778 N N . SER A 1 217 ? -6.646 -17.033 8.450 1.00 94.25 217 SER A N 1
ATOM 1779 C CA . SER A 1 217 ? -6.992 -16.130 9.554 1.00 94.25 217 SER A CA 1
ATOM 1780 C C . SER A 1 217 ? -6.100 -14.886 9.564 1.00 94.25 217 SER A C 1
ATOM 1782 O O . SER A 1 217 ? -4.883 -15.008 9.417 1.00 94.25 217 SER A O 1
ATOM 1784 N N . ILE A 1 218 ? -6.682 -13.718 9.858 1.00 96.19 218 ILE A N 1
ATOM 1785 C CA . ILE A 1 218 ? -5.961 -12.434 9.932 1.00 96.19 218 ILE A CA 1
ATOM 1786 C C . ILE A 1 218 ? -4.754 -12.498 10.879 1.00 96.19 218 ILE A C 1
ATOM 1788 O O . ILE A 1 218 ? -3.694 -11.978 10.554 1.00 96.19 218 ILE A O 1
ATOM 1792 N N . THR A 1 219 ? -4.868 -13.179 12.021 1.00 96.06 219 THR A N 1
ATOM 1793 C CA . THR A 1 219 ? -3.768 -13.267 12.994 1.00 96.06 219 THR A CA 1
ATOM 1794 C C . THR A 1 219 ? -2.550 -14.031 12.475 1.00 96.06 219 THR A C 1
ATOM 1796 O O . THR A 1 219 ? -1.419 -13.659 12.789 1.00 96.06 219 THR A O 1
ATOM 1799 N N . GLU A 1 220 ? -2.748 -15.088 11.686 1.00 96.88 220 GLU A N 1
ATOM 1800 C CA . GLU A 1 220 ? -1.624 -15.797 11.057 1.00 96.88 220 GLU A CA 1
ATOM 1801 C C . GLU A 1 220 ? -1.044 -14.986 9.895 1.00 96.88 220 GLU A C 1
ATOM 1803 O O . GLU A 1 220 ? 0.179 -14.848 9.802 1.00 96.88 220 GLU A O 1
ATOM 1808 N N . LEU A 1 221 ? -1.906 -14.328 9.109 1.00 97.88 221 LEU A N 1
ATOM 1809 C CA . LEU A 1 221 ? -1.477 -13.393 8.070 1.00 97.88 221 LEU A CA 1
ATOM 1810 C C . LEU A 1 221 ? -0.605 -12.271 8.640 1.00 97.88 221 LEU A C 1
ATOM 1812 O O . LEU A 1 221 ? 0.490 -12.060 8.131 1.00 97.88 221 LEU A O 1
ATOM 1816 N N . ARG A 1 222 ? -1.002 -11.619 9.741 1.00 97.81 222 ARG A N 1
ATOM 1817 C CA . ARG A 1 222 ? -0.213 -10.547 10.375 1.00 97.81 222 ARG A CA 1
ATOM 1818 C C . ARG A 1 222 ? 1.194 -11.018 10.745 1.00 97.81 222 ARG A C 1
ATOM 1820 O O . ARG A 1 222 ? 2.175 -10.345 10.444 1.00 97.81 222 ARG A O 1
ATOM 1827 N N . LYS A 1 223 ? 1.321 -12.203 11.355 1.00 96.81 223 LYS A N 1
ATOM 1828 C CA . LYS A 1 223 ? 2.630 -12.775 11.735 1.00 96.81 223 LYS A CA 1
ATOM 1829 C C . LYS A 1 223 ? 3.509 -13.078 10.525 1.00 96.81 223 LYS A C 1
ATOM 1831 O O . LYS A 1 223 ? 4.726 -12.909 10.608 1.00 96.81 223 LYS A O 1
ATOM 1836 N N . ARG A 1 224 ? 2.914 -13.572 9.436 1.00 97.12 224 ARG A N 1
ATOM 1837 C CA . ARG A 1 224 ? 3.630 -13.849 8.187 1.00 97.12 224 ARG A CA 1
ATOM 1838 C C . ARG A 1 224 ? 4.082 -12.548 7.535 1.00 97.12 224 ARG A C 1
ATOM 1840 O O . ARG A 1 224 ? 5.275 -12.371 7.303 1.00 97.12 224 ARG A O 1
ATOM 1847 N N . TYR A 1 225 ? 3.151 -11.619 7.339 1.00 97.56 225 TYR A N 1
ATOM 1848 C CA . TYR A 1 225 ? 3.385 -10.380 6.608 1.00 97.56 225 TYR A CA 1
ATOM 1849 C C . TYR A 1 225 ? 4.342 -9.420 7.302 1.00 97.56 225 TYR A C 1
ATOM 1851 O O . TYR A 1 225 ? 4.956 -8.623 6.617 1.00 97.56 225 TYR A O 1
ATOM 1859 N N . GLN A 1 226 ? 4.605 -9.551 8.605 1.00 91.50 226 GLN A N 1
ATOM 1860 C CA . GLN A 1 226 ? 5.701 -8.824 9.271 1.00 91.50 226 GLN A CA 1
ATOM 1861 C C . GLN A 1 226 ? 7.097 -9.079 8.670 1.00 91.50 226 GLN A C 1
ATOM 1863 O O . GLN A 1 226 ? 8.039 -8.351 8.985 1.00 91.50 226 GLN A O 1
ATOM 1868 N N . LYS A 1 227 ? 7.255 -10.129 7.856 1.00 94.50 227 LYS A N 1
ATOM 1869 C CA . LYS A 1 227 ? 8.527 -10.542 7.240 1.00 94.50 227 LYS A CA 1
ATOM 1870 C C . LYS A 1 227 ? 8.460 -10.585 5.715 1.00 94.50 227 LYS A C 1
ATOM 1872 O O . LYS A 1 227 ? 9.391 -11.078 5.083 1.00 94.50 227 LYS A O 1
ATOM 1877 N N . GLU A 1 228 ? 7.358 -10.117 5.145 1.00 97.50 228 GLU A N 1
ATOM 1878 C CA . GLU A 1 228 ? 7.123 -10.098 3.710 1.00 97.50 228 GLU A CA 1
ATOM 1879 C C . GLU A 1 228 ? 7.491 -8.721 3.170 1.00 97.50 228 GLU A C 1
ATOM 1881 O O . GLU A 1 228 ? 6.922 -7.715 3.585 1.00 97.50 228 GLU A O 1
ATOM 1886 N N . TYR A 1 229 ? 8.451 -8.674 2.254 1.00 97.75 229 TYR A N 1
ATOM 1887 C CA . TYR A 1 229 ? 8.967 -7.432 1.683 1.00 97.75 229 TYR A CA 1
ATOM 1888 C C . TYR A 1 229 ? 8.631 -7.360 0.193 1.00 97.75 229 TYR A C 1
ATOM 1890 O O . TYR A 1 229 ? 8.486 -8.395 -0.468 1.00 97.75 229 TYR A O 1
ATOM 1898 N N . LEU A 1 230 ? 8.510 -6.143 -0.337 1.00 97.81 230 LEU A N 1
ATOM 1899 C CA . LEU A 1 230 ? 8.394 -5.904 -1.775 1.00 97.81 230 LEU A CA 1
ATOM 1900 C C . LEU A 1 230 ? 9.758 -6.087 -2.454 1.00 97.81 230 LEU A C 1
ATOM 1902 O O . LEU A 1 230 ? 9.907 -6.853 -3.409 1.00 97.81 230 LEU A O 1
ATOM 1906 N N . PHE A 1 231 ? 10.763 -5.421 -1.893 1.00 96.88 231 PHE A N 1
ATOM 1907 C CA . PHE A 1 231 ? 12.162 -5.489 -2.289 1.00 96.88 231 PHE A CA 1
ATOM 1908 C C . PHE A 1 231 ? 13.007 -6.122 -1.182 1.00 96.88 231 PHE A C 1
ATOM 1910 O O . PHE A 1 231 ? 12.684 -5.961 -0.001 1.00 96.88 231 PHE A O 1
ATOM 1917 N N . PRO A 1 232 ? 14.092 -6.830 -1.532 1.00 94.44 232 PRO A N 1
ATOM 1918 C CA . PRO A 1 232 ? 15.062 -7.287 -0.546 1.00 94.44 232 PRO A CA 1
ATOM 1919 C C . PRO A 1 232 ? 15.569 -6.120 0.326 1.00 94.44 232 PRO A C 1
ATOM 1921 O O . PRO A 1 232 ? 15.802 -5.034 -0.209 1.00 94.44 232 PRO A O 1
ATOM 1924 N N . PRO A 1 233 ? 15.777 -6.311 1.643 1.00 93.75 233 PRO A N 1
ATOM 1925 C CA . PRO A 1 233 ? 16.291 -5.262 2.531 1.00 93.75 233 PRO A CA 1
ATOM 1926 C C . PRO A 1 233 ? 17.577 -4.584 2.034 1.00 93.75 233 PRO A C 1
ATOM 1928 O O . PRO A 1 233 ? 17.760 -3.383 2.215 1.00 93.75 233 PRO A O 1
ATOM 1931 N N . GLU A 1 234 ? 18.463 -5.343 1.389 1.00 92.62 234 GLU A N 1
ATOM 1932 C CA . GLU A 1 234 ? 19.697 -4.841 0.785 1.00 92.62 234 GLU A CA 1
ATOM 1933 C C . GLU A 1 234 ? 19.467 -3.893 -0.400 1.00 92.62 234 GLU A C 1
ATOM 1935 O O . GLU A 1 234 ? 20.292 -3.012 -0.635 1.00 92.62 234 GLU A O 1
ATOM 1940 N N . ASP A 1 235 ? 18.361 -4.055 -1.126 1.00 93.12 235 ASP A N 1
ATOM 1941 C CA . ASP A 1 235 ? 17.970 -3.170 -2.220 1.00 93.12 235 ASP A CA 1
ATOM 1942 C C . ASP A 1 235 ? 17.260 -1.926 -1.680 1.00 93.12 235 ASP A C 1
ATOM 1944 O O . ASP A 1 235 ? 17.535 -0.825 -2.150 1.00 93.12 235 ASP A O 1
ATOM 1948 N N . CYS A 1 236 ? 16.432 -2.065 -0.636 1.00 92.19 236 CYS A N 1
ATOM 1949 C CA . CYS A 1 236 ? 15.821 -0.922 0.051 1.00 92.19 236 CYS A CA 1
ATOM 1950 C C . CYS A 1 236 ? 16.871 0.081 0.547 1.00 92.19 236 CYS A C 1
ATOM 1952 O O . CYS A 1 236 ? 16.711 1.282 0.357 1.00 92.19 236 CYS A O 1
ATOM 1954 N N . ALA A 1 237 ? 17.975 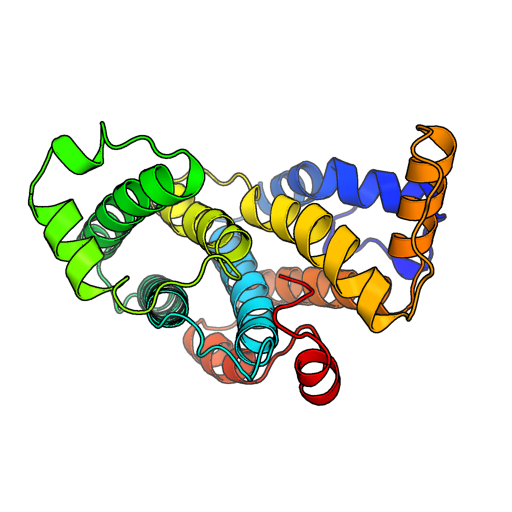-0.410 1.118 1.00 89.38 237 ALA A N 1
ATOM 1955 C CA . ALA A 1 237 ? 19.047 0.431 1.650 1.00 89.38 237 ALA A CA 1
ATOM 1956 C C . ALA A 1 237 ? 19.815 1.237 0.579 1.00 89.38 237 ALA A C 1
ATOM 1958 O O . ALA A 1 237 ? 20.654 2.065 0.932 1.00 89.38 237 ALA A O 1
ATOM 1959 N N . LYS A 1 238 ? 19.573 0.988 -0.718 1.00 87.94 238 LYS A N 1
ATOM 1960 C CA . LYS A 1 238 ? 20.132 1.784 -1.825 1.00 87.94 238 LYS A CA 1
ATOM 1961 C C . LYS A 1 238 ? 19.321 3.050 -2.104 1.00 87.94 238 LYS A C 1
ATOM 1963 O O . LYS A 1 238 ? 19.841 3.952 -2.754 1.00 87.94 238 LYS A O 1
ATOM 1968 N N . VAL A 1 239 ? 18.068 3.105 -1.653 1.00 86.31 239 VAL A N 1
ATOM 1969 C CA . VAL A 1 239 ? 17.188 4.264 -1.822 1.00 86.31 239 VAL A CA 1
ATOM 1970 C C . VAL A 1 239 ? 17.519 5.289 -0.740 1.00 86.31 239 VAL A C 1
ATOM 1972 O O . VAL A 1 239 ? 17.404 4.989 0.449 1.00 86.31 239 VAL A O 1
ATOM 1975 N N . THR A 1 240 ? 17.942 6.479 -1.157 1.00 83.88 240 THR A N 1
ATOM 1976 C CA . THR A 1 240 ? 18.330 7.600 -0.283 1.00 83.88 240 THR A CA 1
ATOM 1977 C C . THR A 1 240 ? 17.360 8.772 -0.430 1.00 83.88 240 THR A C 1
ATOM 1979 O O . THR A 1 240 ? 16.544 8.787 -1.349 1.00 83.88 240 THR A O 1
ATOM 1982 N N . ALA A 1 241 ? 17.473 9.781 0.437 1.00 77.50 241 ALA A N 1
ATOM 1983 C CA . ALA A 1 241 ? 16.604 10.964 0.470 1.00 77.50 241 ALA A CA 1
ATOM 1984 C C . ALA A 1 241 ? 16.617 11.791 -0.832 1.00 77.50 241 ALA A C 1
ATOM 1986 O O . ALA A 1 241 ? 15.737 12.610 -1.056 1.00 77.50 241 ALA A O 1
ATOM 1987 N N . GLU A 1 242 ? 17.612 11.586 -1.701 1.00 75.38 242 GLU A N 1
ATOM 1988 C CA . GLU A 1 242 ? 17.667 12.202 -3.035 1.00 75.38 242 GLU A CA 1
ATOM 1989 C C . GLU A 1 242 ? 16.615 11.627 -4.006 1.00 75.38 242 GLU A C 1
ATOM 1991 O O . GLU A 1 242 ? 16.416 12.187 -5.081 1.00 75.38 242 GLU A O 1
ATOM 1996 N N . TRP A 1 243 ? 15.958 10.522 -3.634 1.00 67.81 243 TRP A N 1
ATOM 1997 C CA . TRP A 1 243 ? 15.043 9.729 -4.470 1.00 67.81 243 TRP A CA 1
ATOM 1998 C C . TRP A 1 243 ? 13.639 9.591 -3.869 1.00 67.81 243 TRP A C 1
ATOM 2000 O O . TRP A 1 243 ? 12.895 8.650 -4.191 1.00 67.81 243 TRP A O 1
ATOM 2010 N N . CYS A 1 244 ? 13.320 10.518 -2.972 1.00 67.25 244 CYS A N 1
ATOM 2011 C CA . CYS A 1 244 ? 12.037 10.655 -2.313 1.00 67.25 244 CYS A CA 1
ATOM 2012 C C . CYS A 1 244 ? 11.232 11.812 -2.889 1.00 67.25 244 CYS A C 1
ATOM 2014 O O . CYS A 1 244 ? 11.849 12.845 -3.238 1.00 67.25 244 CYS A O 1
#

Radius of gyration: 18.18 Å; chains: 1; bounding box: 38×43×46 Å

Sequence (244 aa):
MQKIYEIDFAALSGKEKSKFILYLRDLAEECFAEYPFEVAIKAQLLIFTRWWNSYRLMVPENPTPKILEIIIEKLWDFQEGKLAQSKFEEFAKCLEAVVLEIATGDTEKMDEDEKYYDFEAEYFGDWDDCYTSFLIDVSYICYEICEREIAWTGVEDILDGDIADLKIPLLEEMEEESNCTAIALEKRTQQIYSTPTFCKVIALLQEDIRTALEGESITELRKRYQKEYLFPPEDCAKVTAEWC

Foldseek 3Di:
DPQLLVDLLLPDALVVVVVCLVCVQVSLCVNCVPDDLLLSLQLVLLLLLQACLLQCLAAPVAHDQVVSVVLSVLSLCVSQVNDDLVRLLVVLLLLVQVLCCLVPVDNPSVVVDVVSVVVCVVRVPSPDNLCSLVSNLSSVSSVCSNVVHDRCVSVSCCLVPVCQPFQQCQLVVHDDDPDPDPVSVSVSSSVSCNDPLNSLLSNVSSVSSVVSVPPDRSVVSVVVSNPNHSDDSVSSHSHHPVRD

Secondary structure (DSSP, 8-state):
---GGGS-GGGS-HHHHHHHHHTHHHHHHHHHTTS-HHHHHHHHHHHHHHHHHHHTTS-TTSPPPHHHHHHHHHHHHHHTT-S-HHHHHHHHHHHHHHHHHHHH---TTGGG-HHHHHHHHHH-TT--GGGHHHHHHHHHHHHHHHHT----HHHHHIIIIIIIIIIHHHHTTPPP-----HHHHHHHHHHHHTSHHHHHHHHHHHHHHHHHHTT--HHHHHHHHTT--SS-HHHHTT--GGG-